Protein AF-A0A9Q1A8S1-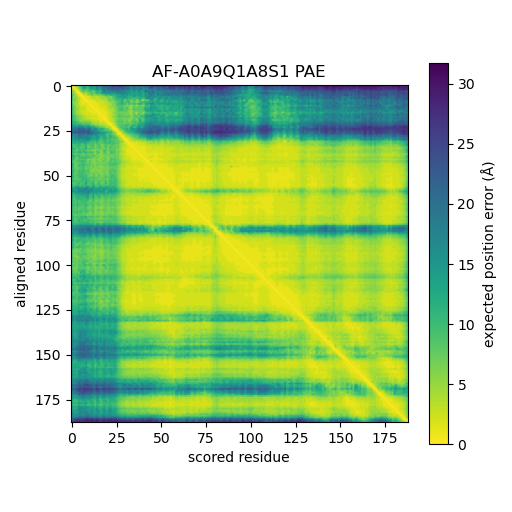F1 (afdb_monomer)

Mean predicted aligned error: 7.54 Å

Solvent-accessible surface area (backbone atoms only — not comparable to full-atom values): 10553 Å² total; per-residue (Å²): 117,64,89,64,88,47,73,64,56,47,54,56,44,55,54,50,50,54,50,55,55,67,75,52,79,87,53,105,54,63,81,34,53,65,53,49,51,45,56,71,67,47,94,42,70,50,56,48,50,56,54,45,55,61,42,46,52,36,74,66,41,75,40,46,51,68,58,54,34,53,50,38,53,74,71,47,58,74,50,92,61,94,44,72,65,59,45,47,54,50,37,52,51,46,50,52,51,34,35,50,41,69,64,31,46,80,67,83,68,26,34,28,41,52,56,72,54,31,54,42,38,51,52,57,41,63,71,41,101,71,42,39,74,44,68,56,28,56,68,64,37,62,57,48,64,59,38,82,73,35,63,75,27,29,31,39,16,49,22,48,23,51,26,38,58,60,86,43,53,46,87,42,88,62,55,76,43,79,41,55,58,65,42,57,60,61,90,130

pLDDT: mean 85.68, std 11.97, range [45.62, 98.25]

Nearest PDB structures (foldseek):
  8bv0-assembly2_C  TM=7.943E-01  e=6.221E-06  Solanum lycopersicum
  7xe0-assembly1_I  TM=6.196E-01  e=2.631E-06  Triticum monococcum
  7xx2-assembly1_I  TM=6.560E-01  e=1.082E-05  Triticum monococcum
  7xc2-assembly1_C  TM=5.972E-01  e=1.344E-04  Triticum monococcum
  7jlv-assembly1_A  TM=6.108E-01  e=4.322E-04  Nicotiana benthamiana

Foldseek 3Di:
DQPDDDPCVVVVLVVVLVVQLVVDDDDPLSVCSLLVSLLVPQPDVLLNVLLLVLLLADAFDWAFLVVSLVVSVLVCSLHDDPDPVVSSVVSVVSVVSCVSSVQWPDPPRTIHGHPSSSVSSQVVLVPDPQRAEDHCALVQDQADDAQVVQARHQEYHHHQYAHADHPRHHPHPNHSYYHHHNYNHDDD

InterPro domains:
  IPR036388 Winged helix-like DNA-binding domain superfamily [G3DSA:1.10.10.10] (35-123)
  IPR044974 Disease resistance protein, plants [PTHR23155] (8-129)
  IPR058922 Disease resistance protein, winged helix domain [PF23559] (56-121)

Radius of gyration: 17.98 Å; Cα contacts (8 Å, |Δi|>4): 268; chains: 1; bounding box: 47×30×48 Å

Organism: Salix purpurea (NCBI:txid77065)

Secondary structure (DSSP, 8-state):
--S--SHHHHHHHHHHHHHHHHT-SS-TTTTHHHHHHHHHT-S-HHHHHHHHHHTTSPTT-EEEHHHHHHHHHHTTTT---S-HHHHHHHHHHHHHHHHHTTSSEEETTEEE--HHHHHHHHHHHHTSSS--EEE-TTS--SSPPPGGGTTT-SEEE--SS-----TT----SS--EEE--SS-PPP-

Structure (mmCIF, N/CA/C/O backbone):
data_AF-A0A9Q1A8S1-F1
#
_entry.id   AF-A0A9Q1A8S1-F1
#
loop_
_atom_site.group_PDB
_atom_site.id
_atom_site.type_symbol
_atom_site.label_atom_id
_atom_site.label_alt_id
_atom_site.label_comp_id
_atom_site.label_asym_id
_atom_site.label_entity_id
_atom_site.label_seq_id
_atom_site.pdbx_PDB_ins_code
_atom_site.Cartn_x
_atom_site.Cartn_y
_atom_site.Cartn_z
_atom_site.occupancy
_atom_site.B_iso_or_equiv
_atom_site.auth_seq_id
_atom_site.auth_comp_id
_atom_site.auth_asym_id
_atom_site.auth_atom_id
_atom_site.pdbx_PDB_model_num
ATOM 1 N N . MET A 1 1 ? -13.845 0.374 13.764 1.00 48.81 1 MET A N 1
ATOM 2 C CA . MET A 1 1 ? -14.313 1.497 14.627 1.00 48.81 1 MET A CA 1
ATOM 3 C C . MET A 1 1 ? -13.592 1.478 15.987 1.00 48.81 1 MET A C 1
ATOM 5 O O . MET A 1 1 ? -14.244 1.411 17.020 1.00 48.81 1 MET A O 1
ATOM 9 N N . ALA A 1 2 ? -12.254 1.527 16.021 1.00 45.62 2 ALA A N 1
ATOM 10 C CA . ALA A 1 2 ? -11.494 1.181 17.237 1.00 45.62 2 ALA A CA 1
ATOM 11 C C . ALA A 1 2 ? -10.882 2.348 18.031 1.00 45.62 2 ALA A C 1
ATOM 13 O O . ALA A 1 2 ? -10.314 2.119 19.092 1.00 45.62 2 ALA A O 1
ATOM 14 N N . PHE A 1 3 ? -11.021 3.599 17.583 1.00 53.06 3 PHE A N 1
ATOM 15 C CA . PHE A 1 3 ? -10.365 4.734 18.256 1.00 53.06 3 PHE A CA 1
ATOM 16 C C . PHE A 1 3 ? -11.242 5.484 19.264 1.00 53.06 3 PHE A C 1
ATOM 18 O O . PHE A 1 3 ? -10.777 6.447 19.866 1.00 53.06 3 PHE A O 1
ATOM 25 N N . ARG A 1 4 ? -12.503 5.074 19.457 1.00 59.41 4 ARG A N 1
ATOM 26 C CA . ARG A 1 4 ? -13.474 5.836 20.257 1.00 59.41 4 ARG A CA 1
ATOM 27 C C . ARG A 1 4 ? -13.653 5.228 21.627 1.00 59.41 4 ARG A C 1
ATOM 29 O O . ARG A 1 4 ? -14.032 4.065 21.746 1.00 59.41 4 ARG A O 1
ATOM 36 N N . LYS A 1 5 ? -13.388 6.032 22.648 1.00 64.31 5 LYS A N 1
ATOM 37 C CA . LYS A 1 5 ? -13.399 5.621 24.053 1.00 64.31 5 LYS A CA 1
ATOM 38 C C . LYS A 1 5 ? -14.582 6.208 24.816 1.00 64.31 5 LYS A C 1
ATOM 40 O O . LYS A 1 5 ? -14.883 5.724 25.902 1.00 64.31 5 LYS A O 1
ATOM 45 N N . THR A 1 6 ? -15.274 7.207 24.261 1.00 71.31 6 THR A N 1
ATOM 46 C CA . THR A 1 6 ? -16.405 7.867 24.930 1.00 71.31 6 THR A CA 1
ATOM 47 C C . THR A 1 6 ? -17.727 7.709 24.176 1.00 71.31 6 THR A C 1
ATOM 49 O O . THR A 1 6 ? -17.765 7.553 22.954 1.00 71.31 6 THR A O 1
ATOM 52 N N . LEU A 1 7 ? -18.843 7.767 24.914 1.00 72.19 7 LEU A N 1
ATOM 53 C CA . LEU A 1 7 ? -20.197 7.704 24.347 1.00 72.19 7 LEU A CA 1
ATOM 54 C C . LEU A 1 7 ? -20.456 8.853 23.359 1.00 72.19 7 LEU A C 1
ATOM 56 O O . LEU A 1 7 ? -21.102 8.644 22.337 1.00 72.19 7 LEU A O 1
ATOM 60 N N . SER A 1 8 ? -19.918 10.042 23.649 1.00 73.31 8 SER A N 1
ATOM 61 C CA . SER A 1 8 ? -20.036 11.224 22.786 1.00 73.31 8 SER A CA 1
ATOM 62 C C . SER A 1 8 ? -19.311 11.027 21.451 1.00 73.31 8 SER A C 1
ATOM 64 O O . SER A 1 8 ? -19.893 11.256 20.395 1.00 73.31 8 SER A O 1
ATOM 66 N N . GLU A 1 9 ? -18.081 10.500 21.473 1.00 76.12 9 GLU A N 1
ATOM 67 C CA . GLU A 1 9 ? -17.344 10.144 20.252 1.00 76.12 9 GLU A CA 1
ATOM 68 C C . GLU A 1 9 ? -18.106 9.100 19.423 1.00 76.12 9 GLU A C 1
ATOM 70 O O . GLU A 1 9 ? -18.179 9.202 18.195 1.00 76.12 9 GLU A O 1
ATOM 75 N N . TRP A 1 10 ? -18.694 8.101 20.085 1.00 74.69 10 TRP A N 1
ATOM 76 C CA . TRP A 1 10 ? -19.526 7.089 19.435 1.00 74.69 10 TRP A CA 1
ATOM 77 C C . TRP A 1 10 ? -20.758 7.694 18.756 1.00 74.69 10 TRP A C 1
ATOM 79 O O . TRP A 1 10 ? -20.957 7.462 17.562 1.00 74.69 10 TRP A O 1
ATOM 89 N N . HIS A 1 11 ? -21.536 8.510 19.477 1.00 73.00 11 HIS A N 1
ATOM 90 C CA . HIS A 1 11 ? -22.723 9.192 18.943 1.00 73.00 11 HIS A CA 1
ATOM 91 C C . HIS A 1 11 ? -22.360 10.089 17.755 1.00 73.00 11 HIS A C 1
ATOM 93 O O . HIS A 1 11 ? -22.942 9.948 16.679 1.00 73.00 11 HIS A O 1
ATOM 99 N N . HIS A 1 12 ? -21.277 10.860 17.940 1.00 79.38 12 HIS A N 1
ATOM 100 C CA . HIS A 1 12 ? -20.454 11.556 16.946 1.00 79.38 12 HIS A CA 1
ATOM 101 C C . HIS A 1 12 ? -20.555 10.983 15.533 1.00 79.38 12 HIS A C 1
ATOM 103 O O . HIS A 1 12 ? -20.731 11.610 14.488 1.00 79.38 12 HIS A O 1
ATOM 109 N N . SER A 1 13 ? -20.357 9.687 15.541 1.00 72.50 13 SER A N 1
ATOM 110 C CA . SER A 1 13 ? -19.823 8.987 14.413 1.00 72.50 13 SER A CA 1
ATOM 111 C C . SER A 1 13 ? -20.813 8.066 13.762 1.00 72.50 13 SER A C 1
ATOM 113 O O . SER A 1 13 ? -20.704 7.818 12.568 1.00 72.50 13 SER A O 1
ATOM 115 N N . ILE A 1 14 ? -21.791 7.606 14.537 1.00 74.19 14 ILE A N 1
ATOM 116 C CA . ILE A 1 14 ? -23.030 7.071 13.992 1.00 74.19 14 ILE A CA 1
ATOM 117 C C . ILE A 1 14 ? -23.719 8.168 13.175 1.00 74.19 14 ILE A C 1
ATOM 119 O O . ILE A 1 14 ? -24.146 7.905 12.053 1.00 74.19 14 ILE A O 1
ATOM 123 N N . GLU A 1 15 ? -23.743 9.412 13.663 1.00 80.06 15 GLU A N 1
ATOM 124 C CA . GLU A 1 15 ? -24.284 10.546 12.905 1.00 80.06 15 GLU A CA 1
ATOM 125 C C . GLU A 1 15 ? -23.463 10.860 11.649 1.00 80.06 15 GLU A C 1
ATOM 127 O O . GLU A 1 15 ? -24.027 11.097 10.581 1.00 80.06 15 GLU A O 1
ATOM 132 N N . ALA A 1 16 ? -22.129 10.849 11.739 1.00 79.38 16 ALA A N 1
ATOM 133 C CA . ALA A 1 16 ? -21.268 11.040 10.570 1.00 79.38 16 ALA A CA 1
ATOM 134 C C . ALA A 1 16 ? -21.450 9.925 9.523 1.00 79.38 16 ALA A C 1
ATOM 136 O O . A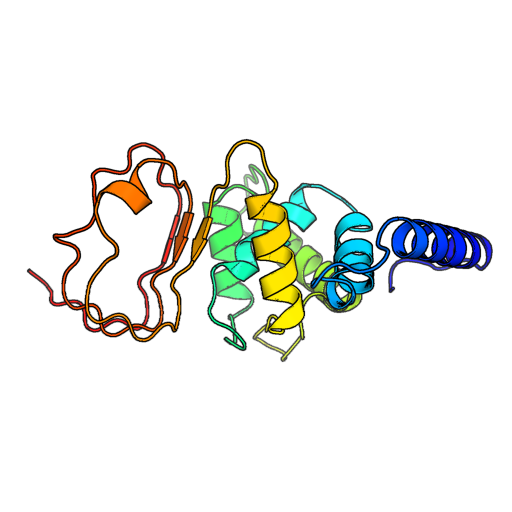LA A 1 16 ? -21.556 10.215 8.333 1.00 79.38 16 ALA A O 1
ATOM 137 N N . LEU A 1 17 ? -21.557 8.665 9.954 1.00 76.69 17 LEU A N 1
ATOM 138 C CA . LEU A 1 17 ? -21.803 7.526 9.069 1.00 76.69 17 LEU A CA 1
ATOM 139 C C . LEU A 1 17 ? -23.194 7.591 8.417 1.00 76.69 17 LEU A C 1
ATOM 141 O O . LEU A 1 17 ? -23.341 7.300 7.230 1.00 76.69 17 LEU A O 1
ATOM 145 N N . SER A 1 18 ? -24.207 8.008 9.176 1.00 75.69 18 SER A N 1
ATOM 146 C CA . SER A 1 18 ? -25.576 8.184 8.672 1.00 75.69 18 SER A CA 1
ATOM 147 C C . SER A 1 18 ? -25.647 9.284 7.608 1.00 75.69 18 SER A C 1
ATOM 149 O O . SER A 1 18 ? -26.350 9.146 6.614 1.00 75.69 18 SER A O 1
ATOM 151 N N . ARG A 1 19 ? -24.867 10.361 7.766 1.00 74.50 19 ARG A N 1
ATOM 152 C CA . ARG A 1 19 ? -24.738 11.403 6.736 1.00 74.50 19 ARG A CA 1
ATOM 153 C C . ARG A 1 19 ? -23.990 10.907 5.503 1.00 74.50 19 ARG A C 1
ATOM 155 O O . ARG A 1 19 ? -24.479 11.095 4.397 1.00 74.50 19 ARG A O 1
ATOM 162 N N . ALA A 1 20 ? -22.868 10.211 5.692 1.00 68.88 20 ALA A N 1
ATOM 163 C CA . ALA A 1 20 ? -22.100 9.652 4.583 1.00 68.88 20 ALA A CA 1
ATOM 164 C C . ALA A 1 20 ? -22.952 8.690 3.738 1.00 68.88 20 ALA A C 1
ATOM 166 O O . ALA A 1 20 ? -22.982 8.804 2.523 1.00 68.88 20 ALA A O 1
ATOM 167 N N . THR A 1 21 ? -23.708 7.789 4.368 1.00 66.44 21 THR A N 1
ATOM 168 C CA . THR A 1 21 ? -24.612 6.862 3.659 1.00 66.44 21 THR A CA 1
ATOM 169 C C . THR A 1 21 ? -25.738 7.574 2.899 1.00 66.44 21 THR A C 1
ATOM 171 O O . THR A 1 21 ? -26.104 7.123 1.815 1.00 66.44 21 THR A O 1
ATOM 174 N N . ALA A 1 22 ? -26.246 8.704 3.404 1.00 64.81 22 ALA A N 1
ATOM 175 C CA . ALA A 1 22 ? -27.268 9.504 2.725 1.00 64.81 22 ALA A CA 1
ATOM 176 C C . ALA A 1 22 ? -26.747 10.232 1.467 1.00 64.81 22 ALA A C 1
ATOM 178 O O . ALA A 1 22 ? -27.522 10.488 0.547 1.00 64.81 22 ALA A O 1
ATOM 179 N N . GLU A 1 23 ? -25.446 10.525 1.396 1.00 62.78 23 GLU A N 1
ATOM 180 C CA . GLU A 1 23 ? -24.790 11.130 0.225 1.00 62.78 23 GLU A CA 1
ATOM 181 C C . GLU A 1 23 ? -24.479 10.110 -0.893 1.00 62.78 23 GLU A C 1
ATOM 183 O O . GLU A 1 23 ? -24.151 10.509 -2.011 1.00 62.78 23 GLU A O 1
ATOM 188 N N . PHE A 1 24 ? -24.644 8.802 -0.635 1.00 59.47 24 PHE A N 1
ATOM 189 C CA . PHE A 1 24 ? -24.456 7.714 -1.608 1.00 59.47 24 PHE A CA 1
ATOM 190 C C . PHE A 1 24 ? -25.766 6.971 -1.962 1.00 59.47 24 PHE A C 1
ATOM 192 O O . PHE A 1 24 ? -25.878 5.760 -1.722 1.00 59.47 24 PHE A O 1
ATOM 199 N N . PRO A 1 25 ? -26.778 7.624 -2.568 1.00 47.53 25 PRO A N 1
ATOM 200 C CA . PRO A 1 25 ? -27.911 6.899 -3.117 1.00 47.53 25 PRO A CA 1
ATOM 201 C C . PRO A 1 25 ? -27.490 6.231 -4.438 1.00 47.53 25 PRO A C 1
ATOM 203 O O . PRO A 1 25 ? -27.216 6.898 -5.433 1.00 47.53 25 PRO A O 1
ATOM 206 N N . SER A 1 26 ? -27.442 4.895 -4.440 1.00 53.59 26 SER A N 1
ATOM 207 C CA . SER A 1 26 ? -27.429 4.062 -5.657 1.00 53.59 26 SER A CA 1
ATOM 208 C C . SER A 1 26 ? -26.165 4.130 -6.534 1.00 53.59 26 SER A C 1
ATOM 210 O O . SER A 1 26 ? -26.260 4.214 -7.757 1.00 53.59 26 SER A O 1
ATOM 212 N N . THR A 1 27 ? -24.970 4.042 -5.943 1.00 55.66 27 THR A N 1
ATOM 213 C CA . THR A 1 27 ? -23.720 3.809 -6.695 1.00 55.66 27 THR A CA 1
ATOM 214 C C . THR A 1 27 ? -23.225 2.367 -6.506 1.00 55.66 27 THR A C 1
ATOM 216 O O . THR A 1 27 ? -23.470 1.782 -5.450 1.00 55.66 27 THR A O 1
ATOM 219 N N . PRO A 1 28 ? -22.482 1.782 -7.470 1.00 58.81 28 PRO A N 1
ATOM 220 C CA . PRO A 1 28 ? -21.907 0.426 -7.374 1.00 58.81 28 PRO A CA 1
ATOM 221 C C . PRO A 1 28 ? -20.859 0.244 -6.253 1.00 58.81 28 PRO A C 1
ATOM 223 O O . PRO A 1 28 ? -20.170 -0.767 -6.204 1.00 58.81 28 PRO A O 1
ATOM 226 N N . HIS A 1 29 ? -20.730 1.220 -5.352 1.00 66.25 29 HIS A N 1
ATOM 227 C CA . HIS A 1 29 ? -19.727 1.291 -4.295 1.00 66.25 29 HIS A CA 1
ATOM 228 C C . HIS A 1 29 ? -20.349 1.554 -2.915 1.00 66.25 29 HIS A C 1
ATOM 230 O O . HIS A 1 29 ? -19.665 2.052 -2.023 1.00 66.25 29 HIS A O 1
ATOM 236 N N . GLN A 1 30 ? -21.635 1.236 -2.708 1.00 67.50 30 GLN A N 1
ATOM 237 C CA . GLN A 1 30 ? -22.251 1.317 -1.374 1.00 67.50 30 GLN A CA 1
ATOM 238 C C . GLN A 1 30 ? -21.461 0.523 -0.321 1.00 67.50 30 GLN A C 1
ATOM 240 O O . GLN A 1 30 ? -21.307 0.990 0.809 1.00 67.50 30 GLN A O 1
ATOM 245 N N . ASP A 1 31 ? -20.859 -0.601 -0.714 1.00 73.44 31 ASP A N 1
ATOM 246 C CA . ASP A 1 31 ? -20.013 -1.422 0.159 1.00 73.44 31 ASP A CA 1
ATOM 247 C C . ASP A 1 31 ? -18.754 -0.681 0.639 1.00 73.44 31 ASP A C 1
ATOM 249 O O . ASP A 1 31 ? -18.206 -0.978 1.703 1.00 73.44 31 ASP A O 1
ATOM 253 N N . PHE A 1 32 ? -18.311 0.345 -0.094 1.00 84.50 32 PHE A N 1
ATOM 254 C CA . PHE A 1 32 ? -17.152 1.142 0.292 1.00 84.50 32 PHE A CA 1
ATOM 255 C C . PHE A 1 32 ? -17.473 2.154 1.382 1.00 84.50 32 PHE A C 1
ATOM 257 O O . PHE A 1 32 ? -16.538 2.636 2.007 1.00 84.50 32 PHE A O 1
ATOM 264 N N . VAL A 1 33 ? -18.740 2.482 1.660 1.00 83.19 33 VAL A N 1
ATOM 265 C CA . VAL A 1 33 ? -19.076 3.570 2.596 1.00 83.19 33 VAL A CA 1
ATOM 266 C C . VAL A 1 33 ? -18.499 3.311 3.988 1.00 83.19 33 VAL A C 1
ATOM 268 O O . VAL A 1 33 ? -17.859 4.189 4.568 1.00 83.19 33 VAL A O 1
ATOM 271 N N . LEU A 1 34 ? -18.653 2.090 4.506 1.00 83.88 34 LEU A N 1
ATOM 272 C CA . LEU A 1 34 ? -18.121 1.714 5.820 1.00 83.88 34 LEU A CA 1
ATOM 273 C C . LEU A 1 34 ? -16.590 1.702 5.837 1.00 83.88 34 LEU A C 1
ATOM 275 O O . LEU A 1 34 ? -15.968 2.191 6.782 1.00 83.88 34 LEU A O 1
ATOM 279 N N . VAL A 1 35 ? -15.982 1.166 4.781 1.00 89.06 35 VAL A N 1
ATOM 280 C CA . VAL A 1 35 ? -14.526 1.030 4.680 1.00 89.06 35 VAL A CA 1
ATOM 281 C C . VAL A 1 35 ? -13.865 2.399 4.502 1.00 89.06 35 VAL A C 1
ATOM 283 O O . VAL A 1 35 ? -12.906 2.730 5.200 1.00 89.06 35 VAL A O 1
ATOM 286 N N . LYS A 1 36 ? -14.435 3.242 3.638 1.00 89.31 36 LYS A N 1
ATOM 287 C CA . LYS A 1 36 ? -14.040 4.634 3.427 1.00 89.31 36 LYS A CA 1
ATOM 288 C C . LYS A 1 36 ? -14.173 5.437 4.714 1.00 89.31 36 LYS A C 1
ATOM 290 O O . LYS A 1 36 ? -13.260 6.180 5.049 1.00 89.31 36 LYS A O 1
ATOM 295 N N . PHE A 1 37 ? -15.252 5.258 5.474 1.00 87.88 37 PHE A N 1
ATOM 296 C CA . PHE A 1 37 ? -15.399 5.914 6.772 1.00 87.88 37 PHE A CA 1
ATOM 297 C C . PHE A 1 37 ? -14.270 5.533 7.744 1.00 87.88 37 PHE A C 1
ATOM 299 O O . PHE A 1 37 ? -13.742 6.393 8.454 1.00 87.88 37 PHE A O 1
ATOM 306 N N . GLY A 1 38 ? -13.864 4.257 7.757 1.00 89.44 38 GLY A N 1
ATOM 307 C CA . GLY A 1 38 ? -12.690 3.792 8.500 1.00 89.44 38 GLY A CA 1
ATOM 308 C C . GLY A 1 38 ? -11.401 4.492 8.060 1.00 89.44 38 GLY A C 1
ATOM 309 O O . GLY A 1 38 ? -10.658 4.982 8.907 1.00 89.44 38 GLY A O 1
ATOM 310 N N . TYR A 1 39 ? -11.181 4.602 6.749 1.00 92.94 39 TYR A N 1
ATOM 311 C CA . TYR A 1 39 ? -10.041 5.306 6.156 1.00 92.94 39 TYR A CA 1
ATOM 312 C C . TYR A 1 39 ? -10.027 6.815 6.465 1.00 92.94 39 TYR A C 1
ATOM 314 O O . TYR A 1 39 ? -9.001 7.363 6.874 1.00 92.94 39 TYR A O 1
ATOM 322 N N . ASP A 1 40 ? -11.163 7.498 6.325 1.00 92.06 40 ASP A N 1
ATOM 323 C CA . ASP A 1 40 ? -11.280 8.934 6.598 1.00 92.06 40 ASP A CA 1
ATOM 324 C C . ASP A 1 40 ? -11.016 9.234 8.083 1.00 92.06 40 ASP A C 1
ATOM 326 O O . ASP A 1 40 ? -10.440 10.269 8.418 1.00 92.06 40 ASP A O 1
ATOM 330 N N . SER A 1 41 ? -11.355 8.286 8.964 1.00 91.31 41 SER A N 1
ATOM 331 C CA . SER A 1 41 ? -11.125 8.365 10.411 1.00 91.31 41 SER A CA 1
ATOM 332 C C . SER A 1 41 ? -9.676 8.082 10.839 1.00 91.31 41 SER A C 1
ATOM 334 O O . SER A 1 41 ? -9.389 8.129 12.036 1.00 91.31 41 SER A O 1
ATOM 336 N N . LEU A 1 42 ? -8.762 7.761 9.913 1.00 95.06 42 LEU A N 1
ATOM 337 C CA . LEU A 1 42 ? -7.353 7.531 10.244 1.00 95.06 42 LEU A CA 1
ATOM 338 C C . LEU A 1 42 ? -6.683 8.817 10.764 1.00 95.06 42 LEU A C 1
ATOM 340 O O . LEU A 1 42 ? -6.973 9.908 10.270 1.00 95.06 42 LEU A O 1
ATOM 344 N N . PRO A 1 43 ? -5.766 8.707 11.742 1.00 93.69 43 PRO A N 1
ATOM 345 C CA . PRO A 1 43 ? -5.318 9.852 12.536 1.00 93.69 43 PRO A CA 1
ATOM 346 C C . PRO A 1 43 ? -4.374 10.809 11.796 1.00 93.69 43 PRO A C 1
ATOM 348 O O . PRO A 1 43 ? -4.158 11.924 12.264 1.00 93.69 43 PRO A O 1
ATOM 351 N N . SER A 1 44 ? -3.781 10.399 10.671 1.00 94.62 44 SER A N 1
ATOM 352 C CA . SER A 1 44 ? -2.851 11.240 9.914 1.00 94.62 44 SER A CA 1
ATOM 353 C C . SER A 1 44 ? -2.736 10.821 8.449 1.00 94.62 44 SER A C 1
ATOM 355 O O . SER A 1 44 ? -2.981 9.666 8.088 1.00 94.62 44 SER A O 1
ATOM 357 N N . ASP A 1 45 ? -2.287 11.749 7.601 1.00 93.50 45 ASP A N 1
ATOM 358 C CA . ASP A 1 45 ? -2.006 11.469 6.187 1.00 93.50 45 ASP A CA 1
ATOM 359 C C . ASP A 1 45 ? -0.846 10.488 5.995 1.00 93.50 45 ASP A C 1
ATOM 361 O O . ASP A 1 45 ? -0.817 9.755 5.006 1.00 93.50 45 ASP A O 1
ATOM 365 N N . LYS A 1 46 ? 0.064 10.412 6.975 1.00 94.94 46 LYS A N 1
ATOM 366 C CA . LYS A 1 46 ? 1.096 9.373 7.055 1.00 94.94 46 LYS A CA 1
ATOM 367 C C . LYS A 1 46 ? 0.451 7.985 7.086 1.00 94.94 46 LYS A C 1
ATOM 369 O O . LYS A 1 46 ? 0.709 7.168 6.207 1.00 94.94 46 LYS A O 1
ATOM 374 N N . VAL A 1 47 ? -0.456 7.749 8.037 1.00 96.94 47 VAL A N 1
ATOM 375 C CA . VAL A 1 47 ? -1.158 6.461 8.178 1.00 96.94 47 VAL A CA 1
ATOM 376 C C . VAL A 1 47 ? -2.003 6.155 6.938 1.00 96.94 47 VAL A C 1
ATOM 378 O O . VAL A 1 47 ? -1.997 5.023 6.456 1.00 96.94 47 VAL A O 1
ATOM 381 N N . ARG A 1 48 ? -2.683 7.162 6.371 1.00 96.31 48 ARG A N 1
ATOM 382 C CA . ARG A 1 48 ? -3.443 7.010 5.118 1.00 96.31 48 ARG A CA 1
ATOM 383 C C . ARG A 1 48 ? -2.549 6.618 3.940 1.00 96.31 48 ARG A C 1
ATOM 385 O O . ARG A 1 48 ? -2.939 5.768 3.148 1.00 96.31 48 ARG A O 1
ATOM 392 N N . SER A 1 49 ? -1.355 7.197 3.829 1.00 95.44 49 SER A N 1
ATOM 393 C CA . SER A 1 49 ? -0.399 6.874 2.760 1.00 95.44 49 SER A CA 1
ATOM 394 C C . SER A 1 49 ? 0.139 5.449 2.895 1.00 95.44 49 SER A C 1
ATOM 396 O O . SER A 1 49 ? 0.151 4.713 1.909 1.00 95.44 49 SER A O 1
ATOM 398 N N . CYS A 1 50 ? 0.490 5.027 4.115 1.00 97.44 50 CYS A N 1
ATOM 399 C CA . CYS A 1 50 ? 0.870 3.645 4.418 1.00 97.44 50 CYS A CA 1
ATOM 400 C C . CYS A 1 50 ? -0.249 2.651 4.069 1.00 97.44 50 CYS A C 1
ATOM 402 O O . CYS A 1 50 ? 0.015 1.633 3.434 1.00 97.44 50 CYS A O 1
ATOM 404 N N . PHE A 1 51 ? -1.500 2.973 4.419 1.00 97.44 51 PHE A N 1
ATOM 405 C CA . PHE A 1 51 ? -2.670 2.168 4.064 1.00 97.44 51 PHE A CA 1
ATOM 406 C C . PHE A 1 51 ? -2.849 2.026 2.550 1.00 97.44 51 PHE A C 1
ATOM 408 O O . PHE A 1 51 ? -2.984 0.908 2.058 1.00 97.44 51 PHE A O 1
ATOM 415 N N . LEU A 1 52 ? -2.830 3.137 1.803 1.00 96.31 52 LEU A N 1
ATOM 416 C CA . LEU A 1 52 ? -3.009 3.100 0.349 1.00 96.31 52 LEU A CA 1
ATOM 417 C C . LEU A 1 52 ? -1.912 2.275 -0.327 1.00 96.31 52 LEU A C 1
ATOM 419 O O . LEU A 1 52 ? -2.201 1.525 -1.254 1.00 96.31 52 LEU A O 1
ATOM 423 N N . TYR A 1 53 ? -0.679 2.339 0.177 1.00 96.75 53 TYR A N 1
ATOM 424 C CA . TYR A 1 53 ? 0.436 1.559 -0.355 1.00 96.75 53 TYR A CA 1
ATOM 425 C C . TYR A 1 53 ? 0.197 0.046 -0.298 1.00 96.75 53 TYR A C 1
ATOM 427 O O . TYR A 1 53 ? 0.581 -0.672 -1.220 1.00 96.75 53 TYR A O 1
ATOM 435 N N . CYS A 1 54 ? -0.490 -0.451 0.733 1.00 96.81 54 CYS A N 1
ATOM 436 C CA . CYS A 1 54 ? -0.842 -1.869 0.833 1.00 96.81 54 CYS A CA 1
ATOM 437 C C . CYS A 1 54 ? -1.711 -2.353 -0.341 1.00 96.81 54 CYS A C 1
ATOM 439 O O . CYS A 1 54 ? -1.677 -3.536 -0.672 1.00 96.81 54 CYS A O 1
ATOM 441 N N . ALA A 1 55 ? -2.440 -1.458 -1.018 1.00 96.38 55 ALA A N 1
ATOM 442 C CA . ALA A 1 55 ? -3.261 -1.809 -2.175 1.00 96.38 55 ALA A CA 1
ATOM 443 C C . ALA A 1 55 ? -2.441 -2.188 -3.423 1.00 96.38 55 ALA A C 1
ATOM 445 O O . ALA A 1 55 ? -2.990 -2.751 -4.371 1.00 96.38 55 ALA A O 1
ATOM 446 N N . LEU A 1 56 ? -1.127 -1.922 -3.426 1.00 95.94 56 LEU A N 1
ATOM 447 C CA . LEU A 1 56 ? -0.212 -2.380 -4.474 1.00 95.94 56 LEU A CA 1
ATOM 448 C C . LEU A 1 56 ? -0.065 -3.908 -4.494 1.00 95.94 56 LEU A C 1
ATOM 450 O O . LEU A 1 56 ? 0.278 -4.475 -5.530 1.00 95.94 56 LEU A O 1
ATOM 454 N N . PHE A 1 57 ? -0.305 -4.592 -3.377 1.00 95.88 57 PHE A N 1
ATOM 455 C CA . PHE A 1 57 ? -0.184 -6.045 -3.300 1.00 95.88 57 PHE A CA 1
ATOM 456 C C . PHE A 1 57 ? -1.443 -6.729 -3.865 1.00 95.88 57 PHE A C 1
ATOM 458 O O . PHE A 1 57 ? -2.520 -6.124 -3.868 1.00 95.88 57 PHE A O 1
ATOM 465 N N . PRO A 1 58 ? -1.336 -7.971 -4.374 1.00 92.25 58 PRO A N 1
ATOM 466 C CA . PRO A 1 58 ? -2.477 -8.741 -4.836 1.00 92.25 58 PRO A CA 1
ATOM 467 C C . PRO A 1 58 ? -3.517 -8.920 -3.739 1.00 92.25 58 PRO A C 1
ATOM 469 O O . PRO A 1 58 ? -3.220 -8.882 -2.542 1.00 92.25 58 PRO A O 1
ATOM 472 N N . GLU A 1 59 ? -4.741 -9.184 -4.169 1.00 85.81 59 GLU A N 1
ATOM 473 C CA . GLU A 1 59 ? -5.803 -9.574 -3.263 1.00 85.81 59 GLU A CA 1
ATOM 474 C C . GLU A 1 59 ? -5.388 -10.760 -2.388 1.00 85.81 59 GLU A C 1
ATOM 476 O O . GLU A 1 59 ? -4.839 -11.757 -2.861 1.00 85.81 59 GLU A O 1
ATOM 481 N N . GLY A 1 60 ? -5.658 -10.634 -1.088 1.00 80.12 60 GLY A N 1
ATOM 482 C CA . GLY A 1 60 ? -5.442 -11.702 -0.126 1.00 80.12 60 GLY A CA 1
ATOM 483 C C . GLY A 1 60 ? -3.978 -12.094 0.083 1.00 80.12 60 GLY A C 1
ATOM 484 O O . GLY A 1 60 ? -3.709 -13.108 0.726 1.00 80.12 60 GLY A O 1
ATOM 485 N N . PHE A 1 61 ? -3.038 -11.300 -0.427 1.00 91.12 61 PHE A N 1
ATOM 486 C CA . PHE A 1 61 ? -1.612 -11.531 -0.272 1.00 91.12 61 PHE A CA 1
ATOM 487 C C . PHE A 1 61 ? -1.174 -11.292 1.178 1.00 91.12 61 PHE A C 1
ATOM 489 O O . PHE A 1 61 ? -1.414 -10.223 1.739 1.00 91.12 61 PHE A O 1
ATOM 496 N N . CYS A 1 62 ? -0.493 -12.274 1.771 1.00 94.19 62 CYS A N 1
ATOM 497 C CA . CYS A 1 62 ? 0.158 -12.117 3.070 1.00 94.19 62 CYS A CA 1
ATOM 498 C C . CYS A 1 62 ? 1.474 -11.351 2.892 1.00 94.19 62 CYS A C 1
ATOM 500 O O . CYS A 1 62 ? 2.394 -11.829 2.221 1.00 94.19 62 CYS A O 1
ATOM 502 N N . ILE A 1 63 ? 1.550 -10.160 3.480 1.00 95.88 63 ILE A N 1
ATOM 503 C CA . ILE A 1 63 ? 2.721 -9.287 3.451 1.00 95.88 63 ILE A CA 1
ATOM 504 C C . ILE A 1 63 ? 3.415 -9.391 4.806 1.00 95.88 63 ILE A C 1
ATOM 506 O O . ILE A 1 63 ? 2.802 -9.103 5.834 1.00 95.88 63 ILE A O 1
ATOM 510 N N . LYS A 1 64 ? 4.704 -9.734 4.822 1.00 97.69 64 LYS A N 1
ATOM 511 C CA . LYS A 1 64 ? 5.487 -9.706 6.061 1.00 97.69 64 LYS A CA 1
ATOM 512 C C . LYS A 1 64 ? 5.514 -8.290 6.616 1.00 97.69 64 LYS A C 1
ATOM 514 O O . LYS A 1 64 ? 5.850 -7.350 5.895 1.00 97.69 64 LYS A O 1
ATOM 519 N N . LYS A 1 65 ? 5.234 -8.143 7.914 1.00 98.19 65 LYS A N 1
ATOM 520 C CA . LYS A 1 65 ? 5.227 -6.832 8.583 1.00 98.19 65 LYS A CA 1
ATOM 521 C C . LYS A 1 65 ? 6.565 -6.103 8.417 1.00 98.19 65 LYS A C 1
ATOM 523 O O . LYS A 1 65 ? 6.568 -4.912 8.137 1.00 98.19 65 LYS A O 1
ATOM 528 N N . SER A 1 66 ? 7.687 -6.821 8.527 1.00 97.25 66 SER A N 1
ATOM 529 C CA . SER A 1 66 ? 9.034 -6.261 8.329 1.00 97.25 66 SER A CA 1
ATOM 530 C C . SER A 1 66 ? 9.222 -5.657 6.941 1.00 97.25 66 SER A C 1
ATOM 532 O O . SER A 1 66 ? 9.690 -4.531 6.820 1.00 97.25 66 SER A O 1
ATOM 534 N N . ASP A 1 67 ? 8.816 -6.394 5.909 1.00 96.56 67 ASP A N 1
ATOM 535 C CA . ASP A 1 67 ? 9.035 -6.008 4.517 1.00 96.56 67 ASP A CA 1
ATOM 536 C C . ASP A 1 67 ? 8.149 -4.805 4.173 1.00 96.56 67 ASP A C 1
ATOM 538 O O . ASP A 1 67 ? 8.604 -3.853 3.547 1.00 96.56 67 ASP A O 1
ATOM 542 N N . LEU A 1 68 ? 6.901 -4.803 4.658 1.00 97.56 68 LEU A N 1
ATOM 543 C CA . LEU A 1 68 ? 5.976 -3.681 4.500 1.00 97.56 68 LEU A CA 1
ATOM 544 C C . LEU A 1 68 ? 6.516 -2.388 5.120 1.00 97.56 68 LEU A C 1
ATOM 546 O O . LEU A 1 68 ? 6.435 -1.324 4.507 1.00 97.56 68 LEU A O 1
ATOM 550 N N . ILE A 1 69 ? 7.087 -2.485 6.320 1.00 97.50 69 ILE A N 1
ATOM 551 C CA . ILE A 1 69 ? 7.706 -1.350 7.004 1.00 97.50 69 ILE A CA 1
ATOM 552 C C . ILE A 1 69 ? 8.920 -0.851 6.221 1.00 97.50 69 ILE A C 1
ATOM 554 O O . ILE A 1 69 ? 9.038 0.352 6.000 1.00 97.50 69 ILE A O 1
ATOM 558 N N . ASP A 1 70 ? 9.789 -1.751 5.759 1.00 95.00 70 ASP A N 1
ATOM 559 C CA . ASP A 1 70 ? 10.960 -1.377 4.963 1.00 95.00 70 ASP A CA 1
ATOM 560 C C . ASP A 1 70 ? 10.542 -0.692 3.644 1.00 95.00 70 ASP A C 1
ATOM 562 O O . ASP A 1 70 ? 11.165 0.294 3.241 1.00 95.00 70 ASP A O 1
ATOM 566 N N . TYR A 1 71 ? 9.436 -1.115 3.017 1.00 95.69 71 TYR A N 1
ATOM 567 C CA . TYR A 1 71 ? 8.854 -0.399 1.878 1.00 95.69 71 TYR A CA 1
ATOM 568 C C . TYR A 1 71 ? 8.384 1.010 2.254 1.00 95.69 71 TYR A C 1
ATOM 570 O O . TYR A 1 71 ? 8.708 1.964 1.552 1.00 95.69 71 TYR A O 1
ATOM 578 N N . TRP A 1 72 ? 7.670 1.187 3.369 1.00 96.81 72 TRP A N 1
ATOM 579 C CA . TRP A 1 72 ? 7.240 2.518 3.817 1.00 96.81 72 TRP A CA 1
ATOM 580 C C . TRP A 1 72 ? 8.404 3.448 4.173 1.00 96.81 72 TRP A C 1
ATOM 582 O O . TRP A 1 72 ? 8.295 4.660 3.971 1.00 96.81 72 TRP A O 1
ATOM 592 N N . ILE A 1 73 ? 9.512 2.897 4.674 1.00 93.81 73 ILE A N 1
ATOM 593 C CA . ILE A 1 73 ? 10.762 3.636 4.884 1.00 93.81 73 ILE A CA 1
ATOM 594 C C . ILE A 1 73 ? 11.339 4.075 3.536 1.00 93.81 73 ILE A C 1
ATOM 596 O O . ILE A 1 73 ? 11.653 5.252 3.375 1.00 93.81 73 ILE A O 1
ATOM 600 N N . GLY A 1 74 ? 11.426 3.168 2.558 1.00 92.12 74 GLY A N 1
ATOM 601 C CA . GLY A 1 74 ? 11.909 3.478 1.207 1.00 92.12 74 GLY A CA 1
ATOM 602 C C . GLY A 1 74 ? 11.067 4.534 0.483 1.00 92.12 74 GLY A C 1
ATOM 603 O O . GLY A 1 74 ? 11.605 5.375 -0.231 1.00 92.12 74 GLY A O 1
ATOM 604 N N . GLU A 1 75 ? 9.757 4.551 0.728 1.00 92.25 75 GLU A N 1
ATOM 605 C CA . GLU A 1 75 ? 8.841 5.590 0.239 1.00 92.25 75 GLU A CA 1
ATOM 606 C C . GLU A 1 75 ? 8.964 6.928 0.983 1.00 92.25 75 GLU A C 1
ATOM 608 O O . GLU A 1 75 ? 8.395 7.935 0.556 1.00 92.25 75 GLU A O 1
ATOM 613 N N . GLY A 1 76 ? 9.657 6.947 2.123 1.00 92.19 76 GLY A N 1
ATOM 614 C CA . GLY A 1 76 ? 9.783 8.117 2.984 1.00 92.19 76 GLY A CA 1
ATOM 615 C C . GLY A 1 76 ? 8.508 8.470 3.754 1.00 92.19 76 GLY A C 1
ATOM 616 O O . GLY A 1 76 ? 8.411 9.576 4.286 1.00 92.19 76 GLY A O 1
ATOM 617 N N . PHE A 1 77 ? 7.524 7.568 3.854 1.00 93.88 77 PHE A N 1
ATOM 618 C CA . PHE A 1 77 ? 6.264 7.848 4.560 1.00 93.88 77 PHE A CA 1
ATOM 619 C C . PHE A 1 77 ? 6.462 8.045 6.056 1.00 93.88 77 PHE A C 1
ATOM 621 O O . PHE A 1 77 ? 5.789 8.872 6.669 1.00 93.88 77 PHE A O 1
ATOM 628 N N . LEU A 1 78 ? 7.403 7.307 6.640 1.00 91.25 78 LEU A N 1
ATOM 629 C CA . LEU A 1 78 ? 7.683 7.382 8.070 1.00 91.25 78 LEU A CA 1
ATOM 630 C C . LEU A 1 78 ? 8.457 8.670 8.424 1.00 91.25 78 LEU A C 1
ATOM 632 O O . LEU A 1 78 ? 8.464 9.100 9.568 1.00 91.25 78 LEU A O 1
ATOM 636 N N . GLY A 1 79 ? 8.954 9.412 7.432 1.00 79.94 79 GLY A N 1
ATOM 637 C CA . GLY A 1 79 ? 9.712 10.644 7.634 1.00 79.94 79 GLY A CA 1
ATOM 638 C C . GLY A 1 79 ? 11.211 10.390 7.789 1.00 79.94 79 GLY A C 1
ATOM 639 O O . GLY A 1 79 ? 11.686 9.257 7.736 1.00 79.94 79 GLY A O 1
ATOM 640 N N . ALA A 1 80 ? 11.972 11.476 7.931 1.00 71.94 80 ALA A N 1
ATOM 641 C CA . ALA A 1 80 ? 13.427 11.426 8.027 1.00 71.94 80 ALA A CA 1
ATOM 642 C C . ALA A 1 80 ? 13.863 11.112 9.465 1.00 71.94 80 ALA A C 1
ATOM 644 O O . ALA A 1 80 ? 14.209 12.012 10.230 1.00 71.94 80 ALA A O 1
ATOM 645 N N . TYR A 1 81 ? 13.828 9.835 9.836 1.00 74.12 81 TYR A N 1
ATOM 646 C CA . TYR A 1 81 ? 14.476 9.372 11.060 1.00 74.12 81 TYR A CA 1
ATOM 647 C C . TYR A 1 81 ? 15.984 9.259 10.844 1.00 74.12 81 TYR A C 1
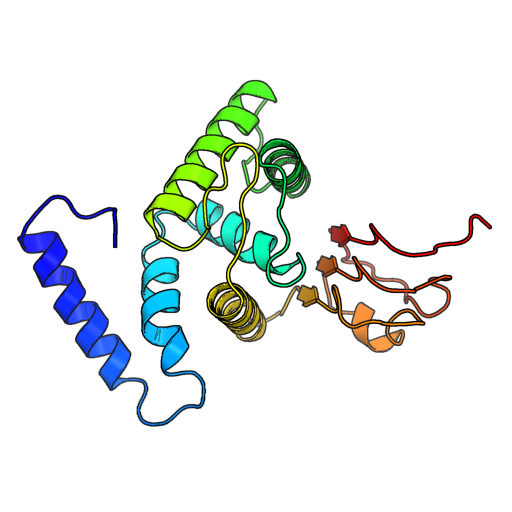ATOM 649 O O . TYR A 1 81 ? 16.439 8.751 9.820 1.00 74.12 81 TYR A O 1
ATOM 657 N N . SER A 1 82 ? 16.767 9.704 11.826 1.00 69.88 82 SER A N 1
ATOM 658 C CA . SER A 1 82 ? 18.207 9.427 11.869 1.00 69.88 82 SER A CA 1
ATOM 659 C C . SER A 1 82 ? 18.508 7.971 12.236 1.00 69.88 82 SER A C 1
ATOM 661 O O . SER A 1 82 ? 19.596 7.486 11.938 1.00 69.88 82 SER A O 1
ATOM 663 N N . ASP A 1 83 ? 17.553 7.284 12.872 1.00 84.31 83 ASP A N 1
ATOM 664 C CA . ASP A 1 83 ? 17.660 5.892 13.302 1.00 84.31 83 ASP A CA 1
ATOM 665 C C . ASP A 1 83 ? 16.605 5.011 12.610 1.00 84.31 83 ASP A C 1
ATOM 667 O O . ASP A 1 83 ? 15.397 5.235 12.710 1.00 84.31 83 ASP A O 1
ATOM 671 N N . ALA A 1 84 ? 17.067 3.962 11.927 1.00 84.19 84 ALA A N 1
ATOM 672 C CA . ALA A 1 84 ? 16.204 2.971 11.291 1.00 84.19 84 ALA A CA 1
ATOM 673 C C . ALA A 1 84 ? 15.358 2.179 12.306 1.00 84.19 84 ALA A C 1
ATOM 675 O O . ALA A 1 84 ? 14.282 1.687 11.961 1.00 84.19 84 ALA A O 1
ATOM 676 N N . CYS A 1 85 ? 15.817 2.050 13.555 1.00 88.75 85 CYS A N 1
ATOM 677 C CA . CYS A 1 85 ? 15.070 1.388 14.620 1.00 88.75 85 CYS A CA 1
ATOM 678 C C . CYS A 1 85 ? 13.790 2.162 14.969 1.00 88.75 85 CYS A C 1
ATOM 680 O O . CYS A 1 85 ? 12.711 1.571 15.021 1.00 88.75 85 CYS A O 1
ATOM 682 N N . GLU A 1 86 ? 13.882 3.486 15.120 1.00 92.50 86 GLU A N 1
ATOM 683 C CA . GLU A 1 86 ? 12.728 4.352 15.398 1.00 92.50 86 GLU A CA 1
ATOM 684 C C . GLU A 1 86 ? 11.691 4.291 14.274 1.00 92.50 86 GLU A C 1
ATOM 686 O O . GLU A 1 86 ? 10.501 4.110 14.540 1.00 92.50 86 GLU A O 1
ATOM 691 N N . ALA A 1 87 ? 12.145 4.341 13.016 1.00 93.31 87 ALA A N 1
ATOM 692 C CA . ALA A 1 87 ? 11.268 4.200 11.857 1.00 93.31 87 ALA A CA 1
ATOM 693 C C . ALA A 1 87 ? 10.515 2.859 11.877 1.00 93.31 87 ALA A C 1
ATOM 695 O O . ALA A 1 87 ? 9.319 2.804 11.594 1.00 93.31 87 ALA A O 1
ATOM 696 N N . ARG A 1 88 ? 11.184 1.768 12.268 1.00 94.81 88 ARG A N 1
ATOM 697 C CA . ARG A 1 88 ? 10.549 0.448 12.373 1.00 94.81 88 ARG A CA 1
ATOM 698 C C . ARG A 1 88 ? 9.537 0.355 13.514 1.00 94.81 88 ARG A C 1
ATOM 700 O O . ARG A 1 88 ? 8.485 -0.257 13.333 1.00 94.81 88 ARG A O 1
ATOM 707 N N . ILE A 1 89 ? 9.811 0.983 14.657 1.00 94.94 89 ILE A N 1
ATOM 708 C CA . ILE A 1 89 ? 8.858 1.076 15.776 1.00 94.94 89 ILE A CA 1
ATOM 709 C C . ILE A 1 89 ? 7.610 1.860 15.350 1.00 94.94 89 ILE A C 1
ATOM 711 O O . ILE A 1 89 ? 6.484 1.426 15.617 1.00 94.94 89 ILE A O 1
ATOM 715 N N . GLU A 1 90 ? 7.783 2.981 14.643 1.00 95.50 90 GLU A N 1
ATOM 716 C CA . GLU A 1 90 ? 6.650 3.730 14.096 1.00 95.50 90 GLU A CA 1
ATOM 717 C C . GLU A 1 90 ? 5.870 2.884 13.081 1.00 95.50 90 GLU A C 1
ATOM 719 O O . GLU A 1 90 ? 4.646 2.805 13.159 1.00 95.50 90 GLU A O 1
ATOM 724 N N . GLY A 1 91 ? 6.563 2.184 12.181 1.00 97.12 91 GLY A N 1
ATOM 725 C CA . GLY A 1 91 ? 5.944 1.280 11.215 1.00 97.12 91 GLY A CA 1
ATOM 726 C C . GLY A 1 91 ? 5.057 0.220 11.876 1.00 97.12 91 GLY A C 1
ATOM 727 O O . GLY A 1 91 ? 3.915 0.024 11.460 1.00 97.12 91 GLY A O 1
ATOM 728 N N . HIS A 1 92 ? 5.524 -0.407 12.959 1.00 97.56 92 HIS A N 1
ATOM 729 C CA . HIS A 1 92 ? 4.704 -1.336 13.742 1.00 97.56 92 HIS A CA 1
ATOM 730 C C . HIS A 1 92 ? 3.482 -0.657 14.369 1.00 97.56 92 HIS A C 1
ATOM 732 O O . HIS A 1 92 ? 2.378 -1.188 14.277 1.00 97.56 92 HIS A O 1
ATOM 738 N N . THR A 1 93 ? 3.648 0.550 14.911 1.00 97.25 93 THR A N 1
ATOM 739 C CA . THR A 1 93 ? 2.533 1.334 15.465 1.00 97.25 93 THR A CA 1
ATOM 740 C C . THR A 1 93 ? 1.466 1.624 14.403 1.00 97.25 93 THR A C 1
ATOM 742 O O . THR A 1 93 ? 0.268 1.538 14.673 1.00 97.25 93 THR A O 1
ATOM 745 N N . ILE A 1 94 ? 1.875 1.937 13.170 1.00 98.06 94 ILE A N 1
ATOM 746 C CA . ILE A 1 94 ? 0.954 2.165 12.050 1.00 98.06 94 ILE A CA 1
ATOM 747 C C . ILE A 1 94 ? 0.216 0.877 11.677 1.00 98.06 94 ILE A C 1
ATOM 749 O O . ILE A 1 94 ? -0.994 0.925 11.457 1.00 98.06 94 ILE A O 1
ATOM 753 N N . ILE A 1 95 ? 0.901 -0.269 11.642 1.00 98.25 95 ILE A N 1
ATOM 754 C CA . ILE A 1 95 ? 0.251 -1.568 11.411 1.00 98.25 95 ILE A CA 1
ATOM 755 C C . ILE A 1 95 ? -0.829 -1.822 12.465 1.00 98.25 95 ILE A C 1
ATOM 757 O O . ILE A 1 95 ? -1.954 -2.159 12.098 1.00 98.25 95 ILE A O 1
ATOM 761 N N . ASP A 1 96 ? -0.530 -1.586 13.743 1.00 97.25 96 ASP A N 1
ATOM 762 C CA . ASP A 1 96 ? -1.489 -1.778 14.834 1.00 97.25 96 ASP A CA 1
ATOM 763 C C . ASP A 1 96 ? -2.712 -0.861 14.683 1.00 97.25 96 ASP A C 1
ATOM 765 O O . ASP A 1 96 ? -3.847 -1.300 14.867 1.00 97.25 96 ASP A O 1
ATOM 769 N N . ILE A 1 97 ? -2.508 0.400 14.286 1.00 97.19 97 ILE A N 1
ATOM 770 C CA . ILE A 1 97 ? -3.590 1.353 13.985 1.00 97.19 97 ILE A CA 1
ATOM 771 C C . ILE A 1 97 ? -4.474 0.825 12.846 1.00 97.19 97 ILE A C 1
ATOM 773 O O . ILE A 1 97 ? -5.702 0.847 12.953 1.00 97.19 97 ILE A O 1
ATOM 777 N N . LEU A 1 98 ? -3.881 0.336 11.755 1.00 97.75 98 LEU A N 1
ATOM 778 C CA . LEU A 1 98 ? -4.631 -0.188 10.610 1.00 97.75 98 LEU A CA 1
ATOM 779 C C . LEU A 1 98 ? -5.386 -1.479 10.953 1.00 97.75 98 LEU A C 1
ATOM 781 O O . LEU A 1 98 ? -6.539 -1.634 10.542 1.00 97.75 98 LEU A O 1
ATOM 785 N N . ALA A 1 99 ? -4.783 -2.364 11.746 1.00 96.19 99 ALA A N 1
ATOM 786 C CA . ALA A 1 99 ? -5.423 -3.583 12.231 1.00 96.19 99 ALA A CA 1
ATOM 787 C C . ALA A 1 99 ? -6.611 -3.266 13.152 1.00 96.19 99 ALA A C 1
ATOM 789 O O . ALA A 1 99 ? -7.719 -3.763 12.949 1.00 96.19 99 ALA A O 1
ATOM 790 N N . GLN A 1 100 ? -6.433 -2.345 14.103 1.00 94.31 100 GLN A N 1
ATOM 791 C CA . GLN A 1 100 ? -7.512 -1.852 14.966 1.00 94.31 100 GLN A CA 1
ATOM 792 C C . GLN A 1 100 ? -8.631 -1.187 14.149 1.00 94.31 100 GLN A C 1
ATOM 794 O O . GLN A 1 100 ? -9.817 -1.349 14.442 1.00 94.31 100 GLN A O 1
ATOM 799 N N . ALA A 1 101 ? -8.296 -0.465 13.079 1.00 92.62 101 ALA A N 1
ATOM 800 C CA . ALA A 1 101 ? -9.283 0.119 12.176 1.00 92.62 101 ALA A CA 1
ATOM 801 C C . ALA A 1 101 ? -10.070 -0.923 11.353 1.00 92.62 101 ALA A C 1
ATOM 803 O O . ALA A 1 101 ? -11.035 -0.534 10.694 1.00 92.62 101 ALA A O 1
ATOM 804 N N . CYS A 1 102 ? -9.704 -2.210 11.422 1.00 93.75 102 CYS A N 1
ATOM 805 C CA . CYS A 1 102 ? -10.188 -3.291 10.558 1.00 93.75 102 CYS A CA 1
ATOM 806 C C . CYS A 1 102 ? -9.877 -3.039 9.072 1.00 93.75 102 CYS A C 1
ATOM 808 O O . CYS A 1 102 ? -10.639 -3.438 8.197 1.00 93.75 102 CYS A O 1
ATOM 810 N N . LEU A 1 103 ? -8.778 -2.330 8.797 1.00 95.25 103 LEU A N 1
ATOM 811 C CA . LEU A 1 103 ? -8.293 -2.029 7.448 1.00 95.25 103 LEU A CA 1
ATOM 812 C C . LEU A 1 103 ? -7.193 -3.000 6.993 1.00 95.25 103 LEU A C 1
ATOM 814 O O . LEU A 1 103 ? -6.924 -3.104 5.798 1.00 95.25 103 LEU A O 1
ATOM 818 N N . LEU A 1 104 ? -6.578 -3.712 7.938 1.00 96.19 104 LEU A N 1
ATOM 819 C CA . LEU A 1 104 ? -5.684 -4.843 7.709 1.00 96.19 104 LEU A CA 1
ATOM 820 C C . LEU A 1 104 ? -6.058 -5.986 8.659 1.00 96.19 104 LEU A C 1
ATOM 822 O O . LEU A 1 104 ? -6.454 -5.750 9.798 1.00 96.19 104 LEU A O 1
ATOM 826 N N . GLU A 1 105 ? -5.913 -7.217 8.188 1.00 95.75 105 GLU A N 1
ATOM 827 C CA . GLU A 1 105 ? -6.007 -8.435 8.990 1.00 95.75 105 GLU A CA 1
ATOM 828 C C . GLU A 1 105 ? -4.612 -8.761 9.539 1.00 95.75 105 GLU A C 1
ATOM 830 O O . GLU A 1 105 ? -3.641 -8.793 8.777 1.00 95.75 105 GLU A O 1
ATOM 835 N N . ASP A 1 106 ? -4.502 -8.960 10.855 1.00 94.69 106 ASP A N 1
ATOM 836 C CA . ASP A 1 106 ? -3.254 -9.360 11.509 1.00 94.69 106 ASP A CA 1
ATOM 837 C C . ASP A 1 106 ? -3.149 -10.890 11.569 1.00 94.69 106 ASP A C 1
ATOM 839 O O . ASP A 1 106 ? -3.931 -11.545 12.254 1.00 94.69 106 ASP A O 1
ATOM 843 N N . GLU A 1 107 ? -2.150 -11.443 10.881 1.00 94.44 107 GLU A N 1
ATOM 844 C CA . GLU A 1 107 ? -1.850 -12.878 10.797 1.00 94.44 107 GLU A CA 1
ATOM 845 C C . GLU A 1 107 ? -0.544 -13.210 11.557 1.00 94.44 107 GLU A C 1
ATOM 847 O O . GLU A 1 107 ? 0.244 -14.091 11.197 1.00 94.44 107 GLU A O 1
ATOM 852 N N . GLY A 1 108 ? -0.251 -12.453 12.617 1.00 94.19 108 GLY A N 1
ATOM 853 C CA . GLY A 1 108 ? 0.925 -12.615 13.466 1.00 94.19 108 GLY A CA 1
ATOM 854 C C . GLY A 1 108 ? 2.155 -11.912 12.896 1.00 94.19 108 GLY A C 1
ATOM 855 O O . GLY A 1 108 ? 2.428 -10.754 13.225 1.00 94.19 108 GLY A O 1
ATOM 856 N N . ARG A 1 109 ? 2.948 -12.618 12.078 1.00 96.00 109 ARG A N 1
ATOM 857 C CA . ARG A 1 109 ? 4.146 -12.037 11.422 1.00 96.00 109 ARG A CA 1
ATOM 858 C C . ARG A 1 109 ? 3.824 -11.331 10.109 1.00 96.00 109 ARG A C 1
ATOM 860 O O . ARG A 1 109 ? 4.642 -10.553 9.613 1.00 96.00 109 ARG A O 1
ATOM 867 N N . ASP A 1 110 ? 2.644 -11.600 9.580 1.00 97.38 110 ASP A N 1
ATOM 868 C CA . ASP A 1 110 ? 2.161 -11.099 8.310 1.00 97.38 110 ASP A CA 1
ATOM 869 C C . ASP A 1 110 ? 0.900 -10.260 8.536 1.00 97.38 110 ASP A C 1
ATOM 871 O O . ASP A 1 110 ? 0.238 -10.355 9.571 1.00 97.38 110 ASP A O 1
ATOM 875 N N . VAL A 1 111 ? 0.583 -9.417 7.563 1.00 97.25 111 VAL A N 1
ATOM 876 C CA . VAL A 1 111 ? -0.700 -8.723 7.453 1.00 97.25 111 VAL A CA 1
ATOM 877 C C . VAL A 1 111 ? -1.303 -8.982 6.088 1.00 97.25 111 VAL A C 1
ATOM 879 O O . VAL A 1 111 ? -0.588 -9.230 5.113 1.00 97.25 111 VAL A O 1
ATOM 882 N N . LYS A 1 112 ? -2.625 -8.901 6.007 1.00 96.12 112 LYS A N 1
ATOM 883 C CA . LYS A 1 112 ? -3.370 -9.122 4.772 1.00 96.12 112 LYS A CA 1
ATOM 884 C C . LYS A 1 112 ? -4.405 -8.024 4.575 1.00 96.12 112 LYS A C 1
ATOM 886 O O . LYS A 1 112 ? -5.038 -7.569 5.524 1.00 96.12 112 LYS A O 1
ATOM 891 N N . MET A 1 113 ? -4.571 -7.585 3.331 1.00 95.50 113 MET A N 1
ATOM 892 C CA . MET A 1 113 ? -5.630 -6.653 2.954 1.00 95.50 113 MET A CA 1
ATOM 893 C C . MET A 1 113 ? -6.754 -7.416 2.252 1.00 95.50 113 MET A C 1
ATOM 895 O O . MET A 1 113 ? -6.523 -8.109 1.257 1.00 95.50 113 MET A O 1
ATOM 899 N N . HIS A 1 114 ? -7.972 -7.288 2.778 1.00 92.88 114 HIS A N 1
ATOM 900 C CA . HIS A 1 114 ? -9.162 -7.892 2.186 1.00 92.88 114 HIS A CA 1
ATOM 901 C C . HIS A 1 114 ? -9.508 -7.233 0.838 1.00 92.88 114 HIS A C 1
ATOM 903 O O . HIS A 1 114 ? -9.305 -6.028 0.674 1.00 92.88 114 HIS A O 1
ATOM 909 N N . GLN A 1 115 ? -10.090 -7.993 -0.099 1.00 90.06 115 GLN A N 1
ATOM 910 C CA . GLN A 1 115 ? -10.437 -7.541 -1.457 1.00 90.06 115 GLN A CA 1
ATOM 911 C C . GLN A 1 115 ? -11.210 -6.216 -1.469 1.00 90.06 115 GLN A C 1
ATOM 913 O O . GLN A 1 115 ? -10.733 -5.226 -2.006 1.00 90.06 115 GLN A O 1
ATOM 918 N N . VAL A 1 116 ? -12.348 -6.161 -0.769 1.00 91.00 116 VAL A N 1
ATOM 919 C CA . VAL A 1 116 ? -13.192 -4.952 -0.681 1.00 91.00 116 VAL A CA 1
ATOM 920 C C . VAL A 1 116 ? -12.427 -3.731 -0.146 1.00 91.00 116 VAL A C 1
ATOM 922 O O . VAL A 1 116 ? -12.661 -2.606 -0.584 1.00 91.00 116 VAL A O 1
ATOM 925 N N . ILE A 1 117 ? -11.489 -3.933 0.787 1.00 94.12 117 ILE A N 1
ATOM 926 C CA . ILE A 1 117 ? -10.685 -2.844 1.359 1.00 94.12 117 ILE A CA 1
ATOM 927 C C . ILE A 1 117 ? -9.662 -2.337 0.349 1.00 94.12 117 ILE A C 1
ATOM 929 O O . ILE A 1 117 ? -9.489 -1.126 0.189 1.00 94.12 117 ILE A O 1
ATOM 933 N N . ARG A 1 118 ? -9.023 -3.266 -0.360 1.00 94.50 118 ARG A N 1
ATOM 934 C CA . ARG A 1 118 ? -8.095 -2.969 -1.444 1.00 94.50 118 ARG A CA 1
ATOM 935 C C . ARG A 1 118 ? -8.786 -2.217 -2.579 1.00 94.50 118 ARG A C 1
ATOM 937 O O . ARG A 1 118 ? -8.261 -1.204 -3.031 1.00 94.50 118 ARG A O 1
ATOM 944 N N . ASP A 1 119 ? -9.966 -2.657 -2.997 1.00 92.00 119 ASP A N 1
ATOM 945 C CA . ASP A 1 119 ? -10.715 -2.012 -4.076 1.00 92.00 119 ASP A CA 1
ATOM 946 C C . ASP A 1 119 ? -11.151 -0.597 -3.683 1.00 92.00 119 ASP A C 1
ATOM 948 O O . ASP A 1 119 ? -11.036 0.331 -4.484 1.00 92.00 119 ASP A O 1
ATOM 952 N N . MET A 1 120 ? -11.548 -0.395 -2.420 1.00 93.62 120 MET A N 1
ATOM 953 C CA . MET A 1 120 ? -11.810 0.939 -1.874 1.00 93.62 120 MET A CA 1
ATOM 954 C C . MET A 1 120 ? -10.549 1.817 -1.9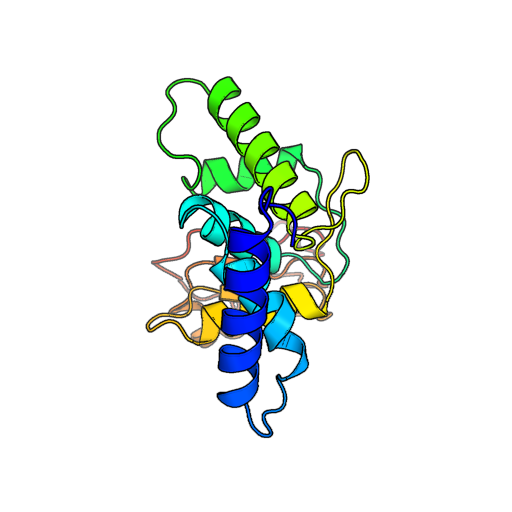12 1.00 93.62 120 MET A C 1
ATOM 956 O O . MET A 1 120 ? -10.618 2.967 -2.343 1.00 93.62 120 MET A O 1
ATOM 960 N N . ALA A 1 121 ? -9.387 1.290 -1.516 1.00 94.38 121 ALA A N 1
ATOM 961 C CA . ALA A 1 121 ? -8.124 2.028 -1.537 1.00 94.38 121 ALA A CA 1
ATOM 962 C C . ALA A 1 121 ? -7.713 2.456 -2.959 1.00 94.38 121 ALA A C 1
ATOM 964 O O . ALA A 1 121 ? -7.350 3.615 -3.174 1.00 94.38 121 ALA A O 1
ATOM 965 N N . LEU A 1 122 ? -7.828 1.557 -3.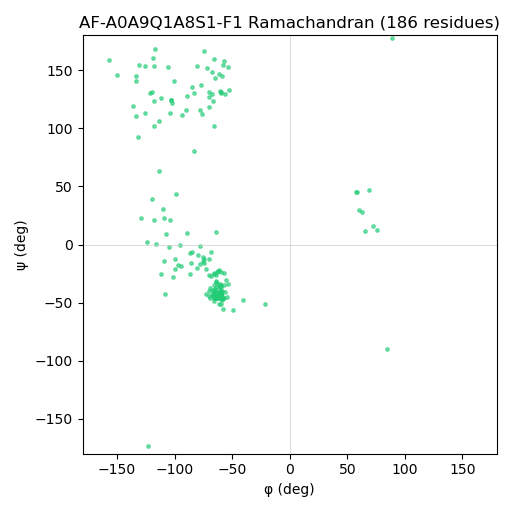943 1.00 92.56 122 LEU A N 1
ATOM 966 C CA . LEU A 1 122 ? -7.572 1.869 -5.354 1.00 92.56 122 LEU A CA 1
ATOM 967 C C . LEU A 1 122 ? -8.584 2.882 -5.900 1.00 92.56 122 LEU A C 1
ATOM 969 O O . LEU A 1 122 ? -8.210 3.808 -6.621 1.00 92.56 122 LEU A O 1
ATOM 973 N N . TRP A 1 123 ? -9.855 2.762 -5.510 1.00 91.69 123 TRP A N 1
ATOM 974 C CA . TRP A 1 123 ? -10.877 3.748 -5.842 1.00 91.69 123 TRP A CA 1
ATOM 975 C C . TRP A 1 123 ? -10.527 5.130 -5.273 1.00 91.69 123 TRP A C 1
ATOM 977 O O . TRP A 1 123 ? -10.591 6.115 -6.006 1.00 91.69 123 TRP A O 1
ATOM 987 N N . VAL A 1 124 ? -10.073 5.223 -4.018 1.00 90.81 124 VAL A N 1
ATOM 988 C CA . VAL A 1 124 ? -9.619 6.489 -3.417 1.00 90.81 124 VAL A CA 1
ATOM 989 C C . VAL A 1 124 ? -8.451 7.104 -4.195 1.00 90.81 124 VAL A C 1
ATOM 991 O O . VAL A 1 124 ? -8.470 8.314 -4.426 1.00 90.81 124 VAL A O 1
ATOM 994 N N . ASP A 1 125 ? -7.458 6.316 -4.623 1.00 89.19 125 ASP A N 1
ATOM 995 C CA . ASP A 1 125 ? -6.346 6.836 -5.437 1.00 89.19 125 ASP A CA 1
ATOM 996 C C . ASP A 1 125 ? -6.824 7.334 -6.808 1.00 89.19 125 ASP A C 1
ATOM 998 O O . ASP A 1 125 ? -6.461 8.434 -7.222 1.00 89.19 125 ASP A O 1
ATOM 1002 N N . SER A 1 126 ? -7.729 6.598 -7.463 1.00 86.38 126 SER A N 1
ATOM 1003 C CA . SER A 1 126 ? -8.279 6.966 -8.779 1.00 86.38 126 SER A CA 1
ATOM 1004 C C . SER A 1 126 ? -9.037 8.300 -8.790 1.00 86.38 126 SER A C 1
ATOM 1006 O O . SER A 1 126 ? -9.195 8.922 -9.838 1.00 86.38 126 SER A O 1
ATOM 1008 N N . ARG A 1 127 ? -9.517 8.749 -7.623 1.00 86.06 127 ARG A N 1
ATOM 1009 C CA . ARG A 1 127 ? -10.242 10.016 -7.445 1.00 86.06 127 ARG A CA 1
ATOM 1010 C C . ARG A 1 127 ? -9.319 11.211 -7.213 1.00 86.06 127 ARG A C 1
ATOM 1012 O O . ARG A 1 127 ? -9.812 12.338 -7.153 1.00 86.06 127 ARG A O 1
ATOM 1019 N N . ARG A 1 128 ? -8.013 10.993 -7.050 1.00 83.69 128 ARG A N 1
ATOM 1020 C CA . ARG A 1 128 ? -7.027 12.071 -6.919 1.00 83.69 128 ARG A CA 1
ATOM 1021 C C . ARG A 1 128 ? -6.837 12.763 -8.265 1.00 83.69 128 ARG A C 1
ATOM 1023 O O . ARG A 1 128 ? -6.951 12.136 -9.310 1.00 83.69 128 ARG A O 1
ATOM 1030 N N . GLU A 1 129 ? -6.472 14.045 -8.234 1.00 78.38 129 GLU A N 1
ATOM 1031 C CA . GLU A 1 129 ? -6.163 14.813 -9.454 1.00 78.38 129 GLU A CA 1
ATOM 1032 C C . GLU A 1 129 ? -5.069 14.152 -10.304 1.00 78.38 129 GLU A C 1
ATOM 1034 O O . GLU A 1 129 ? -5.057 14.277 -11.526 1.00 78.38 129 GLU A O 1
ATOM 1039 N N . ARG A 1 130 ? -4.147 13.441 -9.644 1.00 78.19 130 ARG A N 1
ATOM 1040 C CA . ARG A 1 130 ? -3.092 12.647 -10.272 1.00 78.19 130 ARG A CA 1
ATOM 1041 C C . ARG A 1 130 ? -3.057 11.257 -9.633 1.00 78.19 130 ARG A C 1
ATOM 1043 O O . ARG A 1 130 ? -2.402 11.107 -8.596 1.00 78.19 130 ARG A O 1
ATOM 1050 N N . PRO A 1 131 ? -3.770 10.268 -10.204 1.00 78.94 131 PRO A N 1
ATOM 1051 C CA . PRO A 1 131 ? -3.667 8.878 -9.781 1.00 78.94 131 PRO A CA 1
ATOM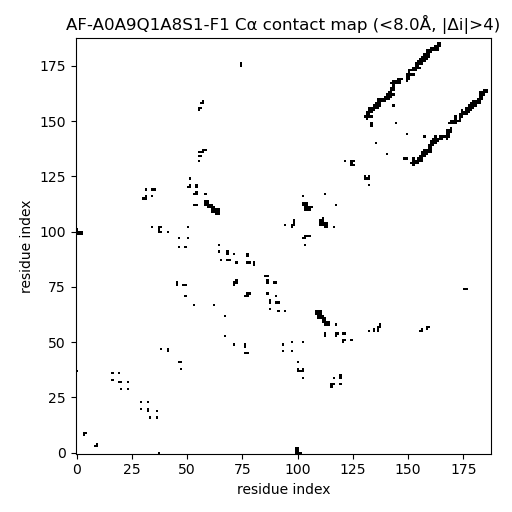 1052 C C . PRO A 1 131 ? -2.212 8.437 -9.871 1.00 78.94 131 PRO A C 1
ATOM 1054 O O . PRO A 1 131 ? -1.545 8.667 -10.880 1.00 78.94 131 PRO A O 1
ATOM 1057 N N . ALA A 1 132 ? -1.699 7.848 -8.801 1.00 84.44 132 ALA A N 1
ATOM 1058 C CA . ALA A 1 132 ? -0.292 7.481 -8.729 1.00 84.44 132 ALA A CA 1
ATOM 1059 C C . ALA A 1 132 ? -0.068 5.992 -9.022 1.00 84.44 132 ALA A C 1
ATOM 1061 O O . ALA A 1 132 ? 1.084 5.599 -9.205 1.00 84.44 132 ALA A O 1
ATOM 1062 N N . TYR A 1 133 ? -1.133 5.184 -9.042 1.00 90.31 133 TYR A N 1
ATOM 1063 C CA . TYR A 1 133 ? -1.059 3.732 -8.934 1.00 90.31 133 TYR A CA 1
ATOM 1064 C C . TYR A 1 133 ? -1.459 3.058 -10.252 1.00 90.31 133 TYR A C 1
ATOM 1066 O O . TYR A 1 133 ? -2.558 3.258 -10.762 1.00 90.31 133 TYR A O 1
ATOM 1074 N N . LEU A 1 134 ? -0.585 2.189 -10.756 1.00 90.81 134 LEU A N 1
ATOM 1075 C CA . LEU A 1 134 ? -0.906 1.162 -11.746 1.00 90.81 134 LEU A CA 1
ATOM 1076 C C . LEU A 1 134 ? -0.752 -0.202 -11.077 1.00 90.81 134 LEU A C 1
ATOM 1078 O O . LEU A 1 134 ? 0.367 -0.652 -10.824 1.00 90.81 134 LEU A O 1
ATOM 1082 N N . VAL A 1 135 ? -1.873 -0.852 -10.770 1.00 92.75 135 VAL A N 1
ATOM 1083 C CA . VAL A 1 135 ? -1.875 -2.133 -10.054 1.00 92.75 135 VAL A CA 1
ATOM 1084 C C . VAL A 1 135 ? -2.498 -3.210 -10.924 1.00 92.75 135 VAL A C 1
ATOM 1086 O O . VAL A 1 135 ? -3.713 -3.321 -11.025 1.00 92.75 135 VAL A O 1
ATOM 1089 N N . GLU A 1 136 ? -1.635 -4.033 -11.506 1.00 92.19 136 GLU A N 1
ATOM 1090 C CA . GLU A 1 136 ? -1.974 -5.220 -12.295 1.00 92.19 136 GLU A CA 1
ATOM 1091 C C . GLU A 1 136 ? -1.357 -6.457 -11.623 1.00 92.19 136 GLU A C 1
ATOM 1093 O O . GLU A 1 136 ? -0.776 -7.326 -12.264 1.00 92.19 136 GLU A O 1
ATOM 1098 N N . ALA A 1 137 ? -1.381 -6.496 -10.292 1.00 91.38 137 ALA A N 1
ATOM 1099 C CA . ALA A 1 137 ? -0.770 -7.563 -9.514 1.00 91.38 137 ALA A CA 1
ATOM 1100 C C . ALA A 1 137 ? -1.711 -8.773 -9.416 1.00 91.38 137 ALA A C 1
ATOM 1102 O O . ALA A 1 137 ? -2.872 -8.617 -9.037 1.00 91.38 137 ALA A O 1
ATOM 1103 N N . GLY A 1 138 ? -1.216 -9.978 -9.709 1.00 89.12 138 GLY A N 1
ATOM 1104 C CA . GLY A 1 138 ? -2.028 -11.201 -9.662 1.00 89.12 138 GLY A CA 1
ATOM 1105 C C . GLY A 1 138 ? -3.003 -11.380 -10.832 1.00 89.12 138 GLY A C 1
ATOM 1106 O O . GLY A 1 138 ? -3.868 -12.250 -10.760 1.00 89.12 138 GLY A O 1
ATOM 1107 N N . THR A 1 139 ? -2.889 -10.589 -11.903 1.00 90.06 139 THR A N 1
ATOM 1108 C CA . THR A 1 139 ? -3.831 -10.597 -13.040 1.00 90.06 139 THR A CA 1
ATOM 1109 C C . THR A 1 139 ? -3.455 -11.590 -14.145 1.00 90.06 139 THR A C 1
ATOM 1111 O O . THR A 1 139 ? -4.085 -11.617 -15.199 1.00 90.06 139 THR A O 1
ATOM 1114 N N . GLN A 1 140 ? -2.467 -12.458 -13.891 1.00 90.44 140 GLN A N 1
ATOM 1115 C CA . GLN A 1 140 ? -1.977 -13.498 -14.806 1.00 90.44 140 GLN A CA 1
ATOM 1116 C C . GLN A 1 140 ? -1.371 -12.943 -16.105 1.00 90.44 140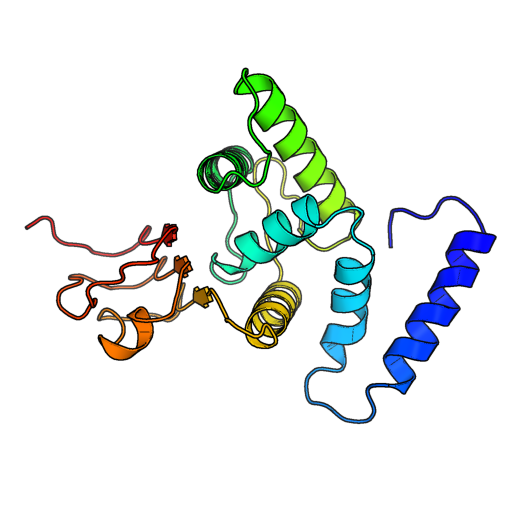 GLN A C 1
ATOM 1118 O O . GLN A 1 140 ? -1.360 -13.623 -17.133 1.00 90.44 140 GLN A O 1
ATOM 1123 N N . LEU A 1 141 ? -0.822 -11.726 -16.062 1.00 88.88 141 LEU A N 1
ATOM 1124 C CA . LEU A 1 141 ? -0.184 -11.108 -17.224 1.00 88.88 141 LEU A CA 1
ATOM 1125 C C . LEU A 1 141 ? 0.992 -11.945 -17.734 1.00 88.88 141 LEU A C 1
ATOM 1127 O O . LEU A 1 141 ? 1.877 -12.323 -16.967 1.00 88.88 141 LEU A O 1
ATOM 1131 N N . ALA A 1 142 ? 1.016 -12.192 -19.043 1.00 88.38 142 ALA A N 1
ATOM 1132 C CA . ALA A 1 142 ? 2.158 -12.796 -19.733 1.00 88.38 142 ALA A CA 1
ATOM 1133 C C . ALA A 1 142 ? 3.197 -11.747 -20.171 1.00 88.38 142 ALA A C 1
ATOM 1135 O O . ALA A 1 142 ? 4.381 -12.055 -20.283 1.00 88.38 142 ALA A O 1
ATOM 1136 N N . ASP A 1 143 ? 2.750 -10.506 -20.371 1.00 85.62 143 ASP A N 1
ATOM 1137 C CA . ASP A 1 143 ? 3.553 -9.383 -20.844 1.00 85.62 143 ASP A CA 1
ATOM 1138 C C . ASP A 1 143 ? 3.353 -8.151 -19.957 1.00 85.62 143 ASP A C 1
ATOM 1140 O O . ASP A 1 143 ? 2.296 -7.962 -19.351 1.00 85.62 143 ASP A O 1
ATOM 1144 N N . ALA A 1 144 ? 4.356 -7.274 -19.934 1.00 83.56 144 ALA A N 1
ATOM 1145 C CA . ALA A 1 144 ? 4.240 -5.965 -19.307 1.00 83.56 144 ALA A CA 1
ATOM 1146 C C . ALA A 1 144 ? 3.144 -5.101 -19.978 1.00 83.56 144 ALA A C 1
ATOM 1148 O O . ALA A 1 144 ? 2.965 -5.192 -21.200 1.00 83.56 144 ALA A O 1
ATOM 1149 N N . PRO A 1 145 ? 2.442 -4.231 -19.219 1.00 84.44 145 PRO A N 1
ATOM 1150 C CA . PRO A 1 145 ? 1.486 -3.275 -19.774 1.00 84.44 145 PRO A CA 1
ATOM 1151 C C . PRO A 1 145 ? 2.085 -2.400 -20.880 1.00 84.44 145 PRO A C 1
ATOM 1153 O O . PRO A 1 145 ? 3.282 -2.118 -20.878 1.00 84.44 145 PRO A O 1
ATOM 1156 N N . GLU A 1 146 ? 1.238 -1.934 -21.798 1.00 82.31 146 GLU A N 1
ATOM 1157 C CA . GLU A 1 146 ? 1.647 -1.055 -22.898 1.00 82.31 146 GLU A CA 1
ATOM 1158 C C . GLU A 1 146 ? 2.290 0.247 -22.405 1.00 82.31 146 GLU A C 1
ATOM 1160 O O . GLU A 1 146 ? 1.842 0.826 -21.415 1.00 82.31 146 GLU A O 1
ATOM 1165 N N . VAL A 1 147 ? 3.282 0.734 -23.159 1.00 72.88 147 VAL A N 1
ATOM 1166 C CA . VAL A 1 147 ? 4.094 1.940 -22.905 1.00 72.88 147 VAL A CA 1
ATOM 1167 C C . VAL A 1 147 ? 3.262 3.115 -22.357 1.00 72.88 147 VAL A C 1
ATOM 1169 O O . VAL A 1 147 ? 3.606 3.678 -21.321 1.00 72.88 147 VAL A O 1
ATOM 1172 N N . GLY A 1 148 ? 2.111 3.428 -22.964 1.00 73.31 148 GLY A N 1
ATOM 1173 C CA . GLY A 1 148 ? 1.281 4.573 -22.559 1.00 73.31 148 GLY A CA 1
ATOM 1174 C C . GLY A 1 148 ? 0.721 4.506 -21.130 1.00 73.31 148 GLY A C 1
ATOM 1175 O O . GLY A 1 148 ? 0.438 5.540 -20.534 1.00 73.31 148 GLY A O 1
ATOM 1176 N N . LYS A 1 149 ? 0.601 3.313 -20.530 1.00 78.19 149 LYS A N 1
ATOM 1177 C CA . LYS A 1 149 ? 0.112 3.158 -19.146 1.00 78.19 149 LYS A CA 1
ATOM 1178 C C . LYS A 1 149 ? 1.151 3.548 -18.088 1.00 78.19 149 LYS A C 1
ATOM 1180 O O . LYS A 1 149 ? 0.795 3.719 -16.926 1.00 78.19 149 LYS A O 1
ATOM 1185 N N . TRP A 1 150 ? 2.418 3.686 -18.475 1.00 79.12 150 TRP A N 1
ATOM 1186 C CA . TRP A 1 150 ? 3.527 3.956 -17.560 1.00 79.12 150 TRP A CA 1
ATOM 1187 C C . TRP A 1 150 ? 3.851 5.445 -17.421 1.00 79.12 150 TRP A C 1
ATOM 1189 O O . TRP A 1 150 ? 4.517 5.827 -16.469 1.00 79.12 150 TRP A O 1
ATOM 1199 N N . GLU A 1 151 ? 3.419 6.295 -18.354 1.00 73.88 151 GLU A N 1
ATOM 1200 C CA . GLU A 1 151 ? 3.949 7.662 -18.483 1.00 73.88 151 GLU A CA 1
ATOM 1201 C C . GLU A 1 151 ? 3.574 8.597 -17.324 1.00 73.88 151 GLU A C 1
ATOM 1203 O O . GLU A 1 151 ? 4.314 9.531 -17.031 1.00 73.88 151 GLU A O 1
ATOM 1208 N N . VAL A 1 152 ? 2.451 8.342 -16.649 1.00 78.12 152 VAL A N 1
ATOM 1209 C CA . VAL A 1 152 ? 1.883 9.244 -15.626 1.00 78.12 152 VAL A CA 1
ATOM 1210 C C . VAL A 1 152 ? 1.847 8.647 -14.219 1.00 78.12 152 VAL A C 1
ATOM 1212 O O . VAL A 1 152 ? 1.375 9.292 -13.283 1.00 78.12 152 VAL A O 1
ATOM 1215 N N . VAL A 1 153 ? 2.320 7.412 -14.054 1.00 84.81 153 VAL A N 1
ATOM 1216 C CA . VAL A 1 153 ? 2.175 6.656 -12.805 1.00 84.81 153 VAL A CA 1
ATOM 1217 C C . VAL A 1 153 ? 3.456 6.706 -11.990 1.00 84.81 153 VAL A C 1
ATOM 1219 O O . VAL A 1 153 ? 4.557 6.617 -12.518 1.00 84.81 153 VAL A O 1
ATOM 1222 N N . ARG A 1 154 ? 3.321 6.834 -10.671 1.00 90.44 154 ARG A N 1
ATOM 1223 C CA . ARG A 1 154 ? 4.468 6.893 -9.750 1.00 90.44 154 ARG A CA 1
ATOM 1224 C C . ARG A 1 154 ? 4.741 5.558 -9.075 1.00 90.44 154 ARG A C 1
ATOM 1226 O O . ARG A 1 154 ? 5.824 5.350 -8.535 1.00 90.44 154 ARG A O 1
ATOM 1233 N N . LYS A 1 155 ? 3.746 4.676 -9.037 1.00 92.50 155 LYS A N 1
ATOM 1234 C CA . LYS A 1 155 ? 3.783 3.403 -8.328 1.00 92.50 155 LYS A CA 1
ATOM 1235 C C . LYS A 1 155 ? 3.188 2.334 -9.218 1.00 92.50 155 L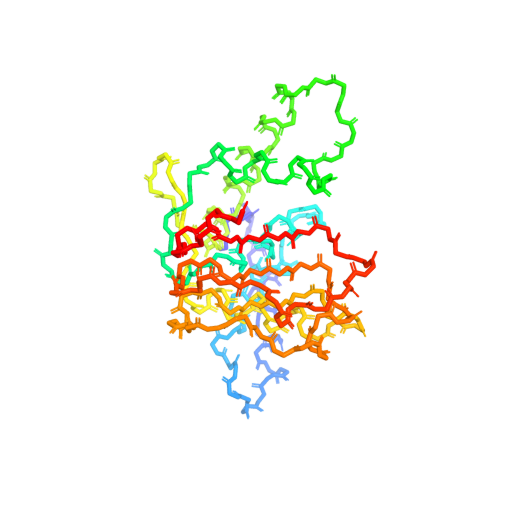YS A C 1
ATOM 1237 O O . LYS A 1 155 ? 2.024 2.420 -9.601 1.00 92.50 155 LYS A O 1
ATOM 1242 N N . VAL A 1 156 ? 3.990 1.331 -9.538 1.00 92.81 156 VAL A N 1
ATOM 1243 C CA . VAL A 1 156 ? 3.587 0.227 -10.401 1.00 92.81 156 VAL A CA 1
ATOM 1244 C C . VAL A 1 156 ? 3.749 -1.078 -9.642 1.00 92.81 156 VAL A C 1
ATOM 1246 O O . VAL A 1 156 ? 4.809 -1.361 -9.083 1.00 92.81 156 VAL A O 1
ATOM 1249 N N . SER A 1 157 ? 2.706 -1.898 -9.652 1.00 94.62 157 SER A N 1
ATOM 1250 C CA . SER A 1 157 ? 2.768 -3.263 -9.151 1.00 94.62 157 SER A CA 1
ATOM 1251 C C . SER A 1 157 ? 2.287 -4.233 -10.215 1.00 94.62 157 SER A C 1
ATOM 1253 O O . SER A 1 157 ? 1.112 -4.239 -10.581 1.00 94.62 157 SER A O 1
ATOM 1255 N N . LEU A 1 158 ? 3.219 -5.052 -10.700 1.00 94.06 158 LEU A N 1
ATOM 1256 C CA . LEU A 1 158 ? 2.988 -6.160 -11.628 1.00 94.06 158 LEU A CA 1
ATOM 1257 C C . LEU A 1 158 ? 3.383 -7.493 -10.983 1.00 94.06 158 LEU A C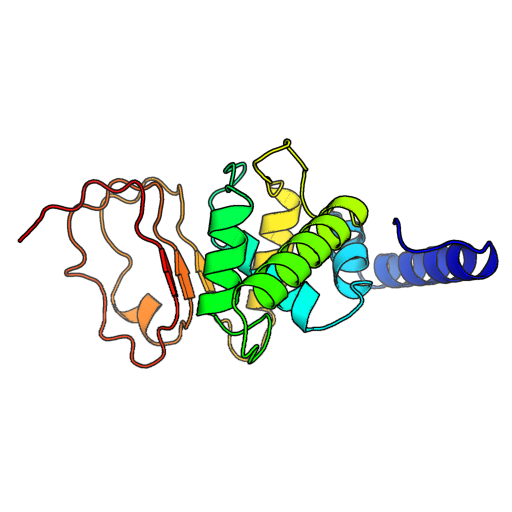 1
ATOM 1259 O O . LEU A 1 158 ? 3.710 -8.452 -11.684 1.00 94.06 158 LEU A O 1
ATOM 1263 N N . MET A 1 159 ? 3.434 -7.545 -9.652 1.00 94.12 159 MET A N 1
ATOM 1264 C CA . MET A 1 159 ? 3.849 -8.744 -8.935 1.00 94.12 159 MET A CA 1
ATOM 1265 C C . MET A 1 159 ? 2.859 -9.898 -9.130 1.00 94.12 159 MET A C 1
ATOM 1267 O O . MET A 1 159 ? 1.686 -9.680 -9.432 1.00 94.12 159 MET A O 1
ATOM 1271 N N . ALA A 1 160 ? 3.323 -11.123 -8.887 1.00 92.56 160 ALA A N 1
ATOM 1272 C CA . ALA A 1 160 ? 2.512 -12.339 -8.989 1.00 92.56 160 ALA A CA 1
ATOM 1273 C C . ALA A 1 160 ? 1.876 -12.532 -10.381 1.00 92.56 160 ALA A C 1
ATOM 1275 O O . ALA A 1 160 ? 0.698 -12.857 -10.496 1.00 92.56 160 ALA A O 1
ATOM 1276 N N . ASN A 1 161 ? 2.668 -12.331 -11.435 1.00 93.31 161 ASN A N 1
ATOM 1277 C CA . ASN A 1 161 ? 2.281 -12.545 -12.830 1.00 93.31 161 ASN A CA 1
ATOM 1278 C C . ASN A 1 161 ? 3.238 -13.540 -13.514 1.00 93.31 161 ASN A C 1
ATOM 1280 O O . ASN A 1 161 ? 4.098 -14.145 -12.878 1.00 93.31 161 ASN A O 1
ATOM 1284 N N . ASN A 1 162 ? 3.089 -13.723 -14.827 1.00 92.12 162 ASN A N 1
ATOM 1285 C CA . ASN A 1 162 ? 3.914 -14.605 -15.654 1.00 92.12 162 ASN A CA 1
ATOM 1286 C C . ASN A 1 162 ? 4.840 -13.821 -16.597 1.00 92.12 162 ASN A C 1
ATOM 1288 O O . ASN A 1 162 ? 5.267 -14.355 -17.622 1.00 92.12 162 ASN A O 1
ATOM 1292 N N . ILE A 1 163 ? 5.146 -12.563 -16.266 1.00 91.00 163 ILE A N 1
ATOM 1293 C CA . ILE A 1 163 ? 5.925 -11.673 -17.126 1.00 91.00 163 ILE A CA 1
ATOM 1294 C C . ILE A 1 163 ? 7.355 -12.198 -17.219 1.00 91.00 163 ILE A C 1
ATOM 1296 O O . ILE A 1 163 ? 7.992 -12.472 -16.201 1.00 91.00 163 ILE A O 1
ATOM 1300 N N . GLN A 1 164 ? 7.856 -12.326 -18.448 1.00 89.06 164 GLN A N 1
ATOM 1301 C CA . GLN A 1 164 ? 9.235 -12.754 -18.708 1.00 89.06 164 GLN A CA 1
ATOM 1302 C C . GLN A 1 164 ? 10.168 -11.597 -19.055 1.00 89.06 164 GLN A C 1
ATOM 1304 O O . GLN A 1 164 ? 11.369 -11.696 -18.823 1.00 89.06 164 GLN A O 1
ATOM 1309 N N . ASN A 1 165 ? 9.634 -10.518 -19.629 1.00 83.12 165 ASN A N 1
ATOM 1310 C CA . ASN A 1 165 ? 10.421 -9.394 -20.115 1.00 83.12 165 ASN A CA 1
ATOM 1311 C C . ASN A 1 165 ? 9.614 -8.084 -20.017 1.00 83.12 165 ASN A C 1
ATOM 1313 O O . ASN A 1 165 ? 8.394 -8.073 -20.193 1.00 83.12 165 ASN A O 1
ATOM 1317 N N . LEU A 1 166 ? 10.306 -6.977 -19.732 1.00 81.25 166 LEU A N 1
ATOM 1318 C CA . LEU A 1 166 ? 9.729 -5.638 -19.556 1.00 81.25 166 LEU A CA 1
ATOM 1319 C C . LEU A 1 166 ? 9.974 -4.715 -20.762 1.00 81.25 166 LEU A C 1
ATOM 1321 O O . LEU A 1 166 ? 9.892 -3.503 -20.634 1.00 81.25 166 LEU A O 1
ATOM 1325 N N . SER A 1 167 ? 10.248 -5.259 -21.945 1.00 75.06 167 SER A N 1
ATOM 1326 C CA . SER A 1 167 ? 10.524 -4.504 -23.183 1.00 75.06 167 SER A CA 1
ATOM 1327 C C . SER A 1 167 ? 9.401 -3.552 -23.590 1.00 75.06 167 SER A C 1
ATOM 1329 O O . SER A 1 167 ? 9.653 -2.568 -24.279 1.00 75.06 167 SER A O 1
ATOM 1331 N N . LYS A 1 168 ? 8.165 -3.826 -23.154 1.00 72.06 168 LYS A N 1
ATOM 1332 C CA . LYS A 1 168 ? 6.997 -2.956 -23.356 1.00 72.06 168 LYS A CA 1
ATOM 1333 C C . LYS A 1 168 ? 6.865 -1.851 -22.297 1.00 72.06 168 LYS A C 1
ATOM 1335 O O . LYS A 1 168 ? 5.990 -1.000 -22.435 1.00 72.06 168 LYS A O 1
ATOM 1340 N N . ALA A 1 169 ? 7.696 -1.848 -21.254 1.00 68.56 169 ALA A N 1
ATOM 1341 C CA . ALA A 1 169 ? 7.708 -0.782 -20.262 1.00 68.56 169 ALA A CA 1
ATOM 1342 C C . ALA A 1 169 ? 8.277 0.504 -20.878 1.00 68.56 169 ALA A C 1
ATOM 1344 O O . ALA A 1 169 ? 9.331 0.499 -21.516 1.00 68.56 169 ALA A O 1
ATOM 1345 N N . ALA A 1 170 ? 7.571 1.620 -20.693 1.00 66.81 170 ALA A N 1
ATOM 1346 C CA . ALA A 1 170 ? 8.062 2.926 -21.120 1.00 66.81 170 ALA A CA 1
ATOM 1347 C C . ALA A 1 170 ? 9.162 3.449 -20.193 1.00 66.81 170 ALA A C 1
ATOM 1349 O O . ALA A 1 170 ? 9.295 3.022 -19.044 1.00 66.81 170 ALA A O 1
ATOM 1350 N N . ARG A 1 171 ? 9.868 4.492 -20.648 1.00 70.44 171 ARG A N 1
ATOM 1351 C CA . ARG A 1 171 ? 10.592 5.383 -19.735 1.00 70.44 171 ARG A CA 1
ATOM 1352 C C . ARG A 1 171 ? 9.579 6.127 -18.866 1.00 70.44 171 ARG A C 1
ATOM 1354 O O . ARG A 1 171 ? 8.955 7.078 -19.323 1.00 70.44 171 ARG A O 1
ATOM 1361 N N . CYS A 1 172 ? 9.426 5.690 -17.624 1.00 71.81 172 CYS A N 1
ATOM 1362 C CA . CYS A 1 172 ? 8.668 6.416 -16.617 1.00 71.81 172 CYS A CA 1
ATOM 1363 C C . CYS A 1 172 ? 9.628 7.311 -15.822 1.00 71.81 172 CYS A C 1
ATOM 1365 O O . CYS A 1 172 ? 10.486 6.809 -15.098 1.00 71.81 172 CYS A O 1
ATOM 1367 N N . ASN A 1 173 ? 9.512 8.631 -15.987 1.00 77.94 173 ASN A N 1
ATOM 1368 C CA . ASN A 1 173 ? 10.418 9.588 -15.340 1.00 77.94 173 ASN A CA 1
ATOM 1369 C C . ASN A 1 173 ? 10.053 9.865 -13.871 1.00 77.94 173 ASN A C 1
ATOM 1371 O O . ASN A 1 173 ? 10.913 10.298 -13.111 1.00 77.94 173 ASN A O 1
ATOM 1375 N N . ASP A 1 174 ? 8.807 9.584 -13.475 1.00 83.81 174 ASP A N 1
ATOM 1376 C CA . ASP A 1 174 ? 8.279 9.864 -12.133 1.00 83.81 174 ASP A CA 1
ATOM 1377 C C . ASP A 1 174 ? 8.087 8.592 -11.281 1.00 83.81 174 ASP A C 1
ATOM 1379 O O . ASP A 1 174 ? 7.496 8.648 -10.193 1.00 83.81 174 ASP A O 1
ATOM 1383 N N . LEU A 1 175 ? 8.574 7.440 -11.763 1.00 87.56 175 LEU A N 1
ATOM 1384 C CA . LEU A 1 175 ? 8.445 6.156 -11.079 1.00 87.56 175 LEU A CA 1
ATOM 1385 C C . LEU A 1 175 ? 9.247 6.156 -9.777 1.00 87.56 175 LEU A C 1
ATOM 1387 O O . LEU A 1 175 ? 10.460 6.345 -9.774 1.00 87.56 175 LEU A O 1
ATOM 1391 N N . VAL A 1 176 ? 8.558 5.884 -8.675 1.00 90.12 176 VAL A N 1
ATOM 1392 C CA . VAL A 1 176 ? 9.142 5.736 -7.338 1.00 90.12 176 VAL A CA 1
ATOM 1393 C C . VAL A 1 176 ? 9.123 4.273 -6.908 1.00 90.12 176 VAL A C 1
ATOM 1395 O O . VAL A 1 176 ? 10.109 3.772 -6.380 1.00 90.12 176 VAL A O 1
ATOM 1398 N N . THR A 1 177 ? 8.019 3.571 -7.173 1.00 92.81 177 THR A N 1
ATOM 1399 C CA . THR A 1 177 ? 7.834 2.176 -6.757 1.00 92.81 177 THR A CA 1
ATOM 1400 C C . THR A 1 177 ? 7.637 1.273 -7.962 1.00 92.81 177 THR A C 1
ATOM 1402 O O . THR A 1 177 ? 6.755 1.530 -8.784 1.00 92.81 177 THR A O 1
ATOM 1405 N N . LEU A 1 178 ? 8.376 0.165 -8.013 1.00 93.00 178 LEU A N 1
ATOM 1406 C CA . LEU A 1 178 ? 8.153 -0.912 -8.973 1.00 93.00 178 LEU A CA 1
ATOM 1407 C C . LEU A 1 178 ? 8.191 -2.269 -8.266 1.00 93.00 178 LEU A C 1
ATOM 1409 O O . LEU A 1 178 ? 9.246 -2.719 -7.825 1.00 93.00 178 LEU A O 1
ATOM 1413 N N . LEU A 1 179 ? 7.037 -2.930 -8.171 1.00 93.75 179 LEU A N 1
ATOM 1414 C CA . LEU A 1 179 ? 6.919 -4.260 -7.580 1.00 93.75 179 LEU A CA 1
ATOM 1415 C C . LEU A 1 179 ? 6.764 -5.317 -8.679 1.00 93.75 179 LEU A C 1
ATOM 1417 O O . LEU A 1 179 ? 5.751 -5.364 -9.375 1.00 93.75 179 LEU A O 1
ATOM 1421 N N . LEU A 1 180 ? 7.777 -6.173 -8.815 1.00 93.00 180 LEU A N 1
ATOM 1422 C CA . LEU A 1 180 ? 7.878 -7.200 -9.865 1.00 93.00 180 LEU A CA 1
ATOM 1423 C C . LEU A 1 180 ? 8.065 -8.619 -9.321 1.00 93.00 180 LEU A C 1
ATOM 1425 O O . LEU A 1 180 ? 8.231 -9.561 -10.094 1.00 93.00 180 LEU A O 1
ATOM 1429 N N . SER A 1 181 ? 8.066 -8.792 -8.002 1.00 90.81 181 SER A N 1
ATOM 1430 C CA . SER A 1 181 ? 8.302 -10.094 -7.380 1.00 90.81 181 SER A CA 1
ATOM 1431 C C . SER A 1 181 ? 7.284 -11.146 -7.844 1.00 90.81 181 SER A C 1
ATOM 1433 O O . SER A 1 181 ? 6.163 -10.824 -8.240 1.00 90.81 181 SER A O 1
ATOM 1435 N N . ARG A 1 182 ? 7.671 -12.428 -7.789 1.00 90.50 182 ARG A N 1
ATOM 1436 C CA . ARG A 1 182 ? 6.842 -13.560 -8.252 1.00 90.50 182 ARG A CA 1
ATOM 1437 C C . ARG A 1 182 ? 6.442 -13.446 -9.736 1.00 90.50 182 ARG A C 1
ATOM 1439 O O . ARG A 1 182 ? 5.286 -13.660 -10.076 1.00 90.50 182 ARG A O 1
ATOM 1446 N N . ASN A 1 183 ? 7.408 -13.092 -10.584 1.00 90.75 183 ASN A N 1
ATOM 1447 C CA . ASN A 1 183 ? 7.347 -13.194 -12.046 1.00 90.75 183 ASN A CA 1
ATOM 1448 C C . ASN A 1 183 ? 8.425 -14.163 -12.554 1.00 90.75 183 ASN A C 1
ATOM 1450 O O . ASN A 1 183 ? 9.346 -14.503 -11.813 1.00 90.75 183 ASN A O 1
ATOM 1454 N N . ASN A 1 184 ? 8.341 -14.555 -13.827 1.00 89.94 184 ASN A N 1
ATOM 1455 C CA . ASN A 1 184 ? 9.304 -15.439 -14.497 1.00 89.94 184 ASN A CA 1
ATOM 1456 C C . ASN A 1 184 ? 10.314 -14.634 -15.329 1.00 89.94 184 ASN A C 1
ATOM 1458 O O . ASN A 1 184 ? 10.574 -14.971 -16.487 1.00 89.94 184 ASN A O 1
ATOM 1462 N N . LEU A 1 185 ? 10.823 -13.537 -14.758 1.00 85.50 185 LEU A N 1
ATOM 1463 C CA . LEU A 1 185 ? 11.761 -12.648 -15.439 1.00 85.50 185 LEU A CA 1
ATOM 1464 C C . LEU A 1 185 ? 13.018 -13.431 -15.823 1.00 85.50 185 LEU A C 1
ATOM 1466 O O . LEU A 1 185 ? 13.580 -14.152 -14.999 1.00 85.50 185 LEU A O 1
ATOM 1470 N N . LYS A 1 186 ? 13.425 -13.314 -17.085 1.00 80.12 186 LYS A N 1
ATOM 1471 C CA . LYS A 1 186 ? 14.702 -13.854 -17.550 1.00 80.12 186 LYS A CA 1
ATOM 1472 C C . LYS A 1 186 ? 15.786 -12.822 -17.257 1.00 80.12 186 LYS A C 1
ATOM 1474 O O . LYS A 1 186 ? 15.564 -11.638 -17.500 1.00 80.12 186 LYS A O 1
ATOM 1479 N N . ASP A 1 187 ? 16.917 -13.277 -16.732 1.00 60.69 187 ASP A N 1
ATOM 1480 C CA . ASP A 1 187 ? 18.123 -12.456 -16.676 1.00 60.69 187 ASP A CA 1
ATOM 1481 C C . ASP A 1 187 ? 18.639 -12.303 -18.117 1.00 60.69 187 ASP A C 1
ATOM 1483 O O . ASP A 1 187 ? 18.903 -13.312 -18.779 1.00 60.69 187 ASP A O 1
ATOM 1487 N N . ASP A 1 188 ? 18.694 -11.063 -18.611 1.00 51.22 188 ASP A N 1
ATOM 1488 C CA . ASP A 1 188 ? 19.312 -10.711 -19.899 1.00 51.22 188 ASP A CA 1
ATOM 1489 C C . ASP A 1 188 ? 20.846 -10.626 -19.767 1.00 51.22 188 ASP A C 1
ATOM 1491 O O . ASP A 1 188 ? 21.333 -10.063 -18.755 1.00 51.22 188 ASP A O 1
#

Sequence (188 aa):
MAFRKTLSEWHHSIEALSRATAEFPSTPHQDFVLVKFGYDSLPSDKVRSCFLYCALFPEGFCIKKSDLIDYWIGEGFLGAYSDACEARIEGHTIIDILAQACLLEDEGRDVKMHQVIRDMALWVDSRRERPAYLVEAGTQLADAPEVGKWEVVRKVSLMANNIQNLSKAARCNDLVTLLLSRNNLKDD